Protein AF-A0A7S3S8C2-F1 (afdb_monomer_lite)

Structure (mmCIF, N/CA/C/O backbone):
data_AF-A0A7S3S8C2-F1
#
_entry.id   AF-A0A7S3S8C2-F1
#
loop_
_atom_site.group_PDB
_atom_site.id
_atom_site.type_symbol
_atom_site.label_atom_id
_atom_site.label_alt_id
_atom_site.label_comp_id
_atom_site.label_asym_id
_atom_site.label_entity_id
_atom_site.label_seq_id
_atom_site.pdbx_PDB_ins_code
_atom_site.Cartn_x
_atom_site.Cartn_y
_atom_site.Cartn_z
_atom_site.occupancy
_atom_site.B_iso_or_equiv
_atom_site.auth_seq_id
_atom_site.auth_comp_id
_atom_site.auth_asym_id
_atom_site.auth_atom_id
_atom_site.pdbx_PDB_model_num
ATOM 1 N N . TYR A 1 1 ? 31.534 14.937 -32.316 1.00 45.16 1 TYR A N 1
ATOM 2 C CA . TYR A 1 1 ? 30.557 13.867 -32.031 1.00 45.16 1 TYR A CA 1
ATOM 3 C C . TYR A 1 1 ? 29.714 14.063 -30.756 1.00 45.16 1 TYR A C 1
ATOM 5 O O . TYR A 1 1 ? 28.883 13.214 -30.479 1.00 45.16 1 TYR A O 1
ATOM 13 N N . ASN A 1 2 ? 29.794 15.204 -30.043 1.00 54.28 2 ASN A N 1
ATOM 14 C CA . ASN A 1 2 ? 29.057 15.438 -28.782 1.00 54.28 2 ASN A CA 1
ATOM 15 C C . ASN A 1 2 ? 28.015 16.575 -28.861 1.00 54.28 2 ASN A C 1
ATOM 17 O O . ASN A 1 2 ? 27.969 17.438 -27.990 1.00 54.28 2 ASN A O 1
ATOM 21 N N . LYS A 1 3 ? 27.158 16.612 -29.888 1.00 56.56 3 LYS A N 1
ATOM 22 C CA . LYS A 1 3 ? 25.937 17.439 -29.832 1.00 56.56 3 LYS A CA 1
ATOM 23 C C . LYS A 1 3 ? 24.739 16.511 -29.669 1.00 56.56 3 LYS A C 1
ATOM 25 O O . LYS A 1 3 ? 24.396 15.781 -30.594 1.00 56.56 3 LYS A O 1
ATOM 30 N N . LYS A 1 4 ? 24.117 16.524 -28.481 1.00 60.47 4 LYS A N 1
ATOM 31 C CA . LYS A 1 4 ? 22.815 15.872 -28.266 1.00 60.47 4 LYS A CA 1
ATOM 32 C C . LYS A 1 4 ? 21.844 16.437 -29.315 1.00 60.47 4 LYS A C 1
ATOM 34 O O . LYS A 1 4 ? 21.768 17.661 -29.434 1.00 60.47 4 LYS A O 1
ATOM 39 N N . PRO A 1 5 ? 21.132 15.597 -30.087 1.00 57.44 5 PRO A N 1
ATOM 40 C CA . PRO A 1 5 ? 20.214 16.085 -31.109 1.00 57.44 5 PRO A CA 1
ATOM 41 C C . PRO A 1 5 ? 19.176 17.009 -30.457 1.00 57.44 5 PRO A C 1
ATOM 43 O O . PRO A 1 5 ? 18.721 16.724 -29.347 1.00 57.44 5 PRO A O 1
ATOM 46 N N . GLY A 1 6 ? 18.798 18.099 -31.139 1.00 58.72 6 GLY A N 1
ATOM 47 C CA . GLY A 1 6 ? 17.931 19.201 -30.668 1.00 58.72 6 GLY A CA 1
ATOM 48 C C . GLY A 1 6 ? 16.532 18.826 -30.141 1.00 58.72 6 GLY A C 1
ATOM 49 O O . GLY A 1 6 ? 15.748 19.698 -29.783 1.00 58.72 6 GLY A O 1
ATOM 50 N N . LYS A 1 7 ? 16.245 17.532 -29.980 1.00 61.00 7 LYS A N 1
ATOM 51 C CA . LYS A 1 7 ? 15.018 16.941 -29.431 1.00 61.00 7 LYS A CA 1
ATOM 52 C C . LYS A 1 7 ? 14.669 17.421 -28.015 1.00 61.00 7 LYS A C 1
ATOM 54 O O . LYS A 1 7 ? 13.532 17.275 -27.575 1.00 61.00 7 LYS A O 1
ATOM 59 N N . ALA A 1 8 ? 15.627 17.947 -27.248 1.00 62.69 8 ALA A N 1
ATOM 60 C CA . ALA A 1 8 ? 15.339 18.513 -25.926 1.00 62.69 8 ALA A CA 1
ATOM 61 C C . ALA A 1 8 ? 14.588 19.851 -26.015 1.00 62.69 8 ALA A C 1
ATOM 63 O O . ALA A 1 8 ? 13.689 20.084 -25.212 1.00 62.69 8 ALA A O 1
ATOM 64 N N . ALA A 1 9 ? 14.925 20.691 -26.998 1.00 67.69 9 ALA A N 1
ATOM 65 C CA . ALA A 1 9 ? 14.225 21.947 -27.248 1.00 67.69 9 ALA A CA 1
ATOM 66 C C . ALA A 1 9 ? 12.826 21.685 -27.822 1.00 67.69 9 ALA A C 1
ATOM 68 O O . ALA A 1 9 ? 11.863 22.307 -27.388 1.00 67.69 9 ALA A O 1
ATOM 69 N N . ASP A 1 10 ? 12.691 20.693 -28.709 1.00 70.75 10 ASP A N 1
ATOM 70 C CA . ASP A 1 10 ? 11.395 20.320 -29.285 1.00 70.75 10 ASP A CA 1
ATOM 71 C C . ASP A 1 10 ? 10.397 19.785 -28.247 1.00 70.75 10 ASP A C 1
ATOM 73 O O . ASP A 1 10 ? 9.223 20.136 -28.302 1.00 70.75 10 ASP A O 1
ATOM 77 N N . ARG A 1 11 ? 10.849 19.016 -27.244 1.00 72.44 11 ARG A N 1
ATOM 78 C CA . ARG A 1 11 ? 9.990 18.531 -26.140 1.00 72.44 11 ARG A CA 1
ATOM 79 C C . ARG A 1 11 ? 9.511 19.629 -25.185 1.00 72.44 11 ARG A C 1
ATOM 81 O O . ARG A 1 11 ? 8.594 19.389 -24.409 1.00 72.44 11 ARG A O 1
ATOM 88 N N . ARG A 1 12 ? 10.149 20.802 -25.207 1.00 76.38 12 ARG A N 1
ATOM 89 C CA . ARG A 1 12 ? 9.817 21.954 -24.351 1.00 76.38 12 ARG A CA 1
ATOM 90 C C . ARG A 1 12 ? 8.949 22.991 -25.063 1.00 76.38 12 ARG A C 1
ATOM 92 O O . ARG A 1 12 ? 8.597 23.997 -24.456 1.00 76.38 12 ARG A O 1
ATOM 99 N N . LYS A 1 13 ? 8.606 22.770 -26.337 1.00 81.69 13 LYS A N 1
ATOM 100 C CA . LYS A 1 13 ? 7.708 23.657 -27.078 1.00 81.69 13 LYS A CA 1
ATOM 101 C C . LYS A 1 13 ? 6.295 23.512 -26.522 1.00 81.69 13 LYS A C 1
ATOM 103 O O . LYS A 1 13 ? 5.665 22.468 -26.672 1.00 81.69 13 LYS A O 1
ATOM 108 N N . GLN A 1 14 ? 5.806 24.562 -25.874 1.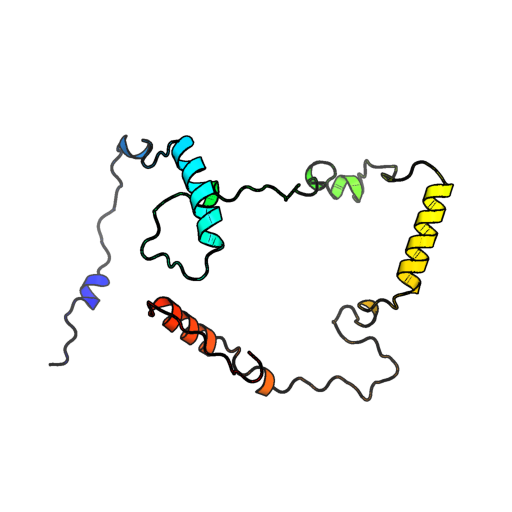00 78.38 14 GLN A N 1
ATOM 109 C CA . GLN A 1 14 ? 4.438 24.614 -25.381 1.00 78.38 14 GLN A CA 1
ATOM 110 C C . GLN A 1 14 ? 3.475 24.798 -26.557 1.00 78.38 14 GLN A C 1
ATOM 112 O O . GLN A 1 14 ? 3.669 25.670 -27.406 1.00 78.38 14 GLN A O 1
ATOM 117 N N . ALA A 1 15 ? 2.441 23.960 -26.625 1.00 80.12 15 ALA A N 1
ATOM 118 C CA . ALA A 1 15 ? 1.414 24.092 -27.646 1.00 80.12 15 ALA A CA 1
ATOM 119 C C . ALA A 1 15 ? 0.589 25.363 -27.384 1.00 80.12 15 ALA A C 1
ATOM 121 O O . ALA A 1 15 ? -0.022 25.510 -26.330 1.00 80.12 15 ALA A O 1
ATOM 122 N N . LEU A 1 16 ? 0.578 26.280 -28.354 1.00 82.62 16 LEU A N 1
ATOM 123 C CA . LEU A 1 16 ? -0.145 27.559 -28.277 1.00 82.62 16 LEU A CA 1
ATOM 124 C C . LEU A 1 16 ? -1.638 27.431 -28.628 1.00 82.62 16 LEU A C 1
ATOM 126 O O . LEU A 1 16 ? -2.404 28.370 -28.437 1.00 82.62 16 LEU A O 1
ATOM 130 N N . LYS A 1 17 ? -2.058 26.287 -29.186 1.00 86.50 17 LYS A N 1
ATOM 131 C CA . LYS A 1 17 ? -3.435 26.064 -29.640 1.00 86.50 17 LYS A CA 1
ATOM 132 C C . LYS A 1 17 ? -4.294 25.478 -28.514 1.00 86.50 17 LYS A C 1
ATOM 134 O O . LYS A 1 17 ? -3.815 24.608 -27.786 1.00 86.50 17 LYS A O 1
ATOM 139 N N . PRO A 1 18 ? -5.572 25.880 -28.401 1.00 87.50 18 PRO A N 1
ATOM 140 C CA . PRO A 1 18 ? -6.484 25.271 -27.444 1.00 87.50 18 PRO A CA 1
ATOM 141 C C . PRO A 1 18 ? -6.744 23.805 -27.818 1.00 87.50 18 PRO A C 1
ATOM 143 O O . PRO A 1 18 ? -7.138 23.504 -28.945 1.00 87.50 18 PRO A O 1
ATOM 146 N N . HIS A 1 19 ? -6.560 22.892 -26.864 1.00 87.44 19 HIS A N 1
ATOM 147 C CA . HIS A 1 19 ? -6.933 21.488 -27.020 1.00 87.44 19 HIS A CA 1
ATOM 148 C C . HIS A 1 19 ? -8.384 21.296 -26.578 1.00 87.44 19 HIS A C 1
ATOM 150 O O . HIS A 1 19 ? -8.713 21.466 -25.406 1.00 87.44 19 HIS A O 1
ATOM 156 N N . ARG A 1 20 ? -9.263 20.955 -27.526 1.00 90.88 20 ARG A N 1
ATOM 157 C CA . ARG A 1 20 ? -10.658 20.589 -27.253 1.00 90.88 20 ARG A CA 1
ATOM 158 C C . ARG A 1 20 ? -10.833 19.094 -27.467 1.00 90.88 20 ARG A C 1
ATOM 160 O O . ARG A 1 20 ? -10.314 18.549 -28.438 1.00 90.88 20 ARG A O 1
ATOM 167 N N . ILE A 1 21 ? -11.568 18.446 -26.570 1.00 92.12 21 ILE A N 1
ATOM 168 C CA . ILE A 1 21 ? -11.927 17.038 -26.715 1.00 92.12 21 ILE A CA 1
ATOM 169 C C . ILE A 1 21 ? -13.267 16.982 -27.463 1.00 92.12 21 ILE A C 1
ATOM 171 O O . ILE A 1 21 ? -14.240 17.599 -27.035 1.00 92.12 21 ILE A O 1
ATOM 175 N N . GLN A 1 22 ? -13.304 16.310 -28.613 1.00 94.19 22 GLN A N 1
ATOM 176 C CA . GLN A 1 22 ? -14.485 16.257 -29.486 1.00 94.19 22 GLN A CA 1
ATOM 177 C C . GLN A 1 22 ? -15.616 15.430 -28.853 1.00 94.19 22 GLN A C 1
ATOM 179 O O . GLN A 1 22 ? -15.344 14.315 -28.437 1.00 94.19 22 GLN A O 1
ATOM 184 N N . PRO A 1 23 ? -16.877 15.883 -28.797 1.00 95.12 23 PRO A N 1
ATOM 185 C CA . PRO A 1 23 ? -17.940 15.059 -28.223 1.00 95.12 23 PRO A CA 1
ATOM 186 C C . PRO A 1 23 ? -18.127 13.765 -29.037 1.00 95.12 23 PRO A C 1
ATOM 188 O O . PRO A 1 23 ? -18.403 13.819 -30.233 1.00 95.12 23 PRO A O 1
ATOM 191 N N . ASP A 1 24 ? -17.986 12.600 -28.395 1.00 95.81 24 ASP A N 1
ATOM 192 C CA . ASP A 1 24 ? -18.166 11.285 -29.025 1.00 95.81 24 ASP A CA 1
ATOM 193 C C . ASP A 1 24 ? -18.957 10.346 -28.098 1.00 95.81 24 ASP A C 1
ATOM 195 O O . ASP A 1 24 ? -18.651 10.186 -26.915 1.00 95.81 24 ASP A O 1
ATOM 199 N N . ARG A 1 25 ? -19.981 9.684 -28.649 1.00 94.44 25 ARG A N 1
ATOM 200 C CA . ARG A 1 25 ? -20.821 8.716 -27.923 1.00 94.44 25 ARG A CA 1
ATOM 201 C C . ARG A 1 25 ? -20.022 7.502 -27.452 1.00 94.44 25 ARG A C 1
ATOM 203 O O . ARG A 1 25 ? -20.394 6.878 -26.461 1.00 94.44 25 ARG A O 1
ATOM 210 N N . ARG A 1 26 ? -18.922 7.173 -28.137 1.00 93.50 26 ARG A N 1
ATOM 211 C CA . ARG A 1 26 ? -18.058 6.028 -27.810 1.00 93.50 26 ARG A CA 1
ATOM 212 C C . ARG A 1 26 ? -17.432 6.125 -26.420 1.00 93.50 26 ARG A C 1
ATOM 214 O O . ARG A 1 26 ? -17.121 5.091 -25.841 1.00 93.50 26 ARG A O 1
ATOM 221 N N . TRP A 1 27 ? -17.281 7.329 -25.867 1.00 93.12 27 TRP A N 1
ATOM 222 C CA . TRP A 1 27 ? -16.718 7.525 -24.526 1.00 93.12 27 TRP A CA 1
ATOM 223 C C . TRP A 1 27 ? -17.600 6.973 -23.413 1.00 93.12 27 TRP A C 1
ATOM 225 O O . TRP A 1 27 ? -17.098 6.598 -22.359 1.00 93.12 27 TRP A O 1
ATOM 235 N N . PHE A 1 28 ? -18.905 6.921 -23.661 1.00 94.38 28 PHE A N 1
ATOM 236 C CA . PHE A 1 28 ? -19.898 6.453 -22.701 1.00 94.38 28 PHE A CA 1
ATOM 237 C C . PHE A 1 28 ? -20.236 4.968 -22.895 1.00 94.38 28 PHE A C 1
ATOM 239 O O . PHE A 1 28 ? -21.091 4.435 -22.195 1.00 94.38 28 PHE A O 1
ATOM 246 N N . GLY A 1 29 ? -19.587 4.294 -23.852 1.00 95.88 29 GLY A N 1
ATOM 247 C CA . GLY A 1 29 ? -19.709 2.855 -24.050 1.00 95.88 29 GLY A CA 1
ATOM 248 C C . GLY A 1 29 ? -18.780 2.069 -23.124 1.00 95.88 29 GLY A C 1
ATOM 249 O O . GLY A 1 29 ? -17.671 2.502 -22.810 1.00 95.88 29 GLY A O 1
ATOM 250 N N . ASN A 1 30 ? -19.205 0.871 -22.722 1.00 93.50 30 ASN A N 1
ATOM 251 C CA . ASN A 1 30 ? -18.375 -0.024 -21.918 1.00 93.50 30 ASN A CA 1
ATOM 252 C C . ASN A 1 30 ? -17.141 -0.472 -22.723 1.00 93.50 30 ASN A C 1
ATOM 254 O O . ASN A 1 30 ? -17.267 -1.195 -23.708 1.00 93.50 30 ASN A O 1
ATOM 258 N N . THR A 1 31 ? -15.939 -0.075 -22.295 1.00 90.94 31 THR A N 1
ATOM 259 C CA . THR A 1 31 ? -14.677 -0.373 -23.009 1.00 90.94 31 THR A CA 1
ATOM 260 C C . THR A 1 31 ? -14.000 -1.669 -22.560 1.00 90.94 31 THR A C 1
ATOM 262 O O . THR A 1 31 ? -13.208 -2.250 -23.302 1.00 90.94 31 THR A O 1
ATOM 265 N N . ARG A 1 32 ? -14.302 -2.153 -21.349 1.00 87.69 32 ARG A N 1
ATOM 266 C CA . ARG A 1 32 ? -13.778 -3.411 -20.804 1.00 87.69 32 ARG A CA 1
ATOM 267 C C . ARG A 1 32 ? -14.867 -4.125 -20.007 1.00 87.69 32 ARG A C 1
ATOM 269 O O . ARG A 1 32 ? -15.229 -3.685 -18.923 1.00 87.69 32 ARG A O 1
ATOM 276 N N . VAL A 1 33 ? -15.346 -5.243 -20.547 1.00 87.62 33 VAL A N 1
ATOM 277 C CA . VAL A 1 33 ? -16.342 -6.125 -19.922 1.00 87.62 33 VAL A CA 1
ATOM 278 C C . VAL A 1 33 ? -15.722 -7.504 -19.730 1.00 87.62 33 VAL A C 1
ATOM 280 O O . VAL A 1 33 ? -14.943 -7.965 -20.565 1.00 87.62 33 VAL A O 1
ATOM 283 N N . ILE A 1 34 ? -16.054 -8.163 -18.625 1.00 87.19 34 ILE A N 1
ATOM 284 C CA . ILE A 1 34 ? -15.627 -9.528 -18.329 1.00 87.19 34 ILE A CA 1
ATOM 285 C C . ILE A 1 34 ? -16.840 -10.358 -17.906 1.00 87.19 34 ILE A C 1
ATOM 287 O O . ILE A 1 34 ? -17.718 -9.867 -17.203 1.00 87.19 34 ILE A O 1
ATOM 291 N N . ALA A 1 35 ? -16.899 -11.608 -18.364 1.00 90.31 35 ALA A N 1
ATOM 292 C CA . ALA A 1 35 ? -17.949 -12.541 -17.973 1.00 90.31 35 ALA A CA 1
ATOM 293 C C . ALA A 1 35 ? -17.679 -13.107 -16.571 1.00 90.31 35 ALA A C 1
ATOM 295 O O . ALA A 1 35 ? -16.529 -13.401 -16.238 1.00 90.31 35 ALA A O 1
ATOM 296 N N . GLN A 1 36 ? -18.738 -13.334 -15.792 1.00 88.50 36 GLN A N 1
ATOM 297 C CA . GLN A 1 36 ? -18.635 -13.844 -14.422 1.00 88.50 36 GLN A CA 1
ATOM 298 C C . GLN A 1 36 ? -17.898 -15.191 -14.346 1.00 88.50 36 GLN A C 1
ATOM 300 O O . GLN A 1 36 ? -16.984 -15.341 -13.539 1.00 88.50 36 GLN A O 1
ATOM 305 N N . ASN A 1 37 ? -18.209 -16.125 -15.250 1.00 90.94 37 ASN A N 1
ATOM 306 C CA . ASN A 1 37 ? -17.560 -17.441 -15.301 1.00 90.94 37 ASN A CA 1
ATOM 307 C C . ASN A 1 37 ? -16.039 -17.314 -15.474 1.00 90.94 37 ASN A C 1
ATOM 309 O O . ASN A 1 37 ? -15.278 -18.018 -14.825 1.00 90.94 37 ASN A O 1
ATOM 313 N N . LYS A 1 38 ? -15.585 -16.357 -16.298 1.00 87.69 38 LYS A N 1
ATOM 314 C CA . LYS A 1 38 ? -14.151 -16.102 -16.504 1.00 87.69 38 LYS A CA 1
ATOM 315 C C . LYS A 1 38 ? -13.482 -15.505 -15.264 1.00 87.69 38 LYS A C 1
ATOM 317 O O . LYS A 1 38 ? -12.303 -15.768 -15.040 1.00 87.69 38 LYS A O 1
ATOM 322 N N . ILE A 1 39 ? -14.202 -14.702 -14.473 1.00 86.75 39 ILE A N 1
ATOM 323 C CA . ILE A 1 39 ? -13.690 -14.183 -13.193 1.00 86.75 39 ILE A CA 1
ATOM 324 C C . ILE A 1 39 ? -13.492 -15.335 -12.208 1.00 86.75 39 ILE A C 1
ATOM 326 O O . ILE A 1 39 ? -12.432 -15.414 -11.595 1.00 86.75 39 ILE A O 1
ATOM 330 N N . GLN A 1 40 ? -14.475 -16.230 -12.080 1.00 86.69 40 GLN A N 1
ATOM 331 C CA . GLN A 1 40 ? -14.409 -17.371 -11.160 1.00 86.69 40 GLN A CA 1
ATOM 332 C C . GLN A 1 40 ? -13.265 -18.322 -11.513 1.00 86.69 40 GLN A C 1
ATOM 334 O O . GLN A 1 40 ? -12.394 -18.548 -10.676 1.00 86.69 40 GLN A O 1
ATOM 339 N N . THR A 1 41 ? -13.169 -18.758 -12.776 1.00 88.38 41 THR A N 1
ATOM 340 C CA . THR A 1 41 ? -12.045 -19.601 -13.224 1.00 88.38 41 THR A CA 1
ATOM 341 C C . THR A 1 41 ? -10.699 -18.936 -12.951 1.00 88.38 41 THR A C 1
ATOM 343 O O . THR A 1 41 ? -9.724 -19.592 -12.600 1.00 88.38 41 THR A O 1
ATOM 346 N N . PHE A 1 42 ? -10.629 -17.609 -13.086 1.00 85.81 42 PHE A N 1
ATOM 347 C CA . PHE A 1 42 ? -9.396 -16.878 -12.837 1.00 85.81 42 PHE A CA 1
ATOM 348 C C . PHE A 1 42 ? -9.048 -16.804 -11.341 1.00 85.81 42 PHE A C 1
ATOM 350 O O . PHE A 1 42 ? -7.878 -16.982 -11.004 1.00 85.81 42 PHE A O 1
ATOM 357 N N . ARG A 1 43 ? -10.032 -16.619 -10.446 1.00 84.94 43 ARG A N 1
ATOM 358 C CA . ARG A 1 43 ? -9.828 -16.699 -8.985 1.00 84.94 43 ARG A CA 1
ATOM 359 C C . ARG A 1 43 ? -9.230 -18.046 -8.585 1.00 84.94 43 ARG A C 1
ATOM 361 O O . ARG A 1 43 ? -8.214 -18.070 -7.899 1.00 84.94 43 ARG A O 1
ATOM 368 N N . GLU A 1 44 ? -9.794 -19.140 -9.092 1.00 86.56 44 GLU A N 1
ATOM 369 C CA . GLU A 1 44 ? -9.304 -20.496 -8.818 1.00 86.56 44 GLU A CA 1
ATOM 370 C C . GLU A 1 44 ? -7.869 -20.707 -9.317 1.00 86.56 44 GLU A C 1
ATOM 372 O O . GLU A 1 44 ? -7.037 -21.260 -8.601 1.00 86.56 44 GLU A O 1
ATOM 377 N N . THR A 1 45 ? -7.550 -20.250 -10.535 1.00 85.75 45 THR A N 1
ATOM 378 C CA . THR A 1 45 ? -6.181 -20.368 -11.065 1.00 85.75 45 THR A CA 1
ATOM 379 C C . THR A 1 45 ? -5.176 -19.524 -10.286 1.00 85.75 45 THR A C 1
ATOM 381 O O . THR A 1 45 ? -4.088 -20.010 -9.997 1.00 85.75 45 THR A O 1
ATOM 384 N N . MET A 1 46 ? -5.536 -18.289 -9.912 1.00 83.81 46 MET A N 1
ATOM 385 C CA . MET A 1 46 ? -4.653 -17.389 -9.167 1.00 83.81 46 MET A CA 1
ATOM 386 C C . MET A 1 46 ? -4.355 -17.916 -7.768 1.00 83.81 46 MET A C 1
ATOM 388 O O . MET A 1 46 ? -3.194 -17.882 -7.374 1.00 83.81 46 MET A O 1
ATOM 392 N N . ALA A 1 47 ? -5.363 -18.440 -7.061 1.00 81.88 47 ALA A N 1
ATOM 393 C CA . ALA A 1 47 ? -5.173 -19.054 -5.748 1.00 81.88 47 ALA A CA 1
ATOM 394 C C . ALA A 1 47 ? -4.151 -20.199 -5.813 1.00 81.88 47 ALA A C 1
ATOM 396 O O . ALA A 1 47 ? -3.203 -20.214 -5.038 1.00 81.88 47 ALA A O 1
ATOM 397 N N . LYS A 1 48 ? -4.267 -21.080 -6.816 1.00 84.31 48 LYS A N 1
ATOM 398 C CA . LYS A 1 48 ? -3.319 -22.187 -7.027 1.00 84.31 48 LYS A CA 1
ATOM 399 C C . LYS A 1 48 ? -1.906 -21.707 -7.365 1.00 84.31 48 LYS A C 1
ATOM 401 O O . LYS A 1 48 ? -0.938 -22.278 -6.886 1.00 84.31 48 LYS A O 1
ATOM 406 N N . THR A 1 49 ? -1.775 -20.679 -8.205 1.00 83.25 49 THR A N 1
ATOM 407 C CA . THR A 1 49 ? -0.454 -20.188 -8.644 1.00 83.25 49 THR A CA 1
ATOM 408 C C . THR A 1 49 ? 0.242 -19.291 -7.625 1.00 83.25 49 THR A C 1
ATOM 410 O O . THR A 1 49 ? 1.459 -19.192 -7.650 1.00 83.25 49 THR A O 1
ATOM 413 N N . GLN A 1 50 ? -0.501 -18.609 -6.746 1.00 80.31 50 GLN A N 1
ATOM 414 C CA . GLN A 1 50 ? 0.088 -17.713 -5.745 1.00 80.31 50 GLN A CA 1
ATOM 415 C C . GLN A 1 50 ? 0.920 -18.480 -4.706 1.00 80.31 50 GLN A C 1
ATOM 417 O O . GLN A 1 50 ? 1.841 -17.912 -4.125 1.00 80.31 50 GLN A O 1
ATOM 422 N N . GLU A 1 51 ? 0.596 -19.750 -4.481 1.00 81.19 51 GLU A N 1
ATOM 423 C CA . GLU A 1 51 ? 1.276 -20.616 -3.518 1.00 81.19 51 GLU A CA 1
ATOM 424 C C . GLU A 1 51 ? 2.546 -21.274 -4.084 1.00 81.19 51 GLU A C 1
ATOM 426 O O . GLU A 1 51 ? 3.340 -21.801 -3.310 1.00 81.19 51 GLU A O 1
ATOM 431 N N . ASP A 1 52 ? 2.773 -21.230 -5.404 1.00 89.69 52 ASP A N 1
ATOM 432 C CA . ASP A 1 52 ? 3.921 -21.877 -6.051 1.00 89.69 52 ASP A CA 1
ATOM 433 C C . ASP A 1 52 ? 5.120 -20.913 -6.210 1.00 89.69 52 ASP A C 1
ATOM 435 O O . ASP A 1 52 ? 5.076 -20.028 -7.073 1.00 89.69 52 ASP A O 1
ATOM 439 N N . PRO A 1 53 ? 6.220 -21.092 -5.445 1.00 89.81 53 PRO A N 1
ATOM 440 C CA . PRO A 1 53 ? 7.390 -20.216 -5.500 1.00 89.81 53 PRO A CA 1
ATOM 441 C C . PRO A 1 53 ? 8.275 -20.432 -6.738 1.00 89.81 53 PRO A C 1
ATOM 443 O O . PRO A 1 53 ? 9.150 -19.608 -7.003 1.00 89.81 53 PRO A O 1
ATOM 446 N N . PHE A 1 54 ? 8.095 -21.525 -7.487 1.00 90.94 54 PHE A N 1
ATOM 447 C CA . PHE A 1 54 ? 8.932 -21.843 -8.650 1.00 90.94 54 PHE A CA 1
ATOM 448 C C . PHE A 1 54 ? 8.361 -21.297 -9.960 1.00 90.94 54 PHE A C 1
ATOM 450 O O . PHE A 1 54 ? 9.091 -21.139 -10.943 1.00 90.94 54 PHE A O 1
ATOM 457 N N . SER A 1 55 ? 7.064 -20.992 -9.989 1.00 88.56 55 SER A N 1
ATOM 458 C CA . SER A 1 55 ? 6.420 -20.381 -11.147 1.00 88.56 55 SER A CA 1
ATOM 459 C C . SER A 1 55 ? 6.597 -18.857 -11.149 1.00 88.56 55 SER A C 1
ATOM 461 O O . SER A 1 55 ? 6.426 -18.184 -10.135 1.00 88.56 55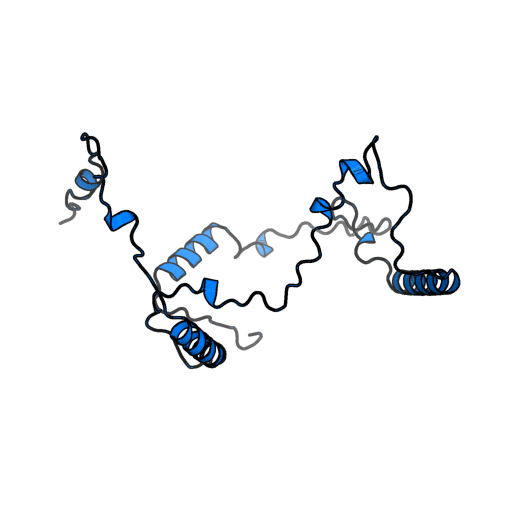 SER A O 1
ATOM 463 N N . VAL A 1 56 ? 6.937 -18.281 -12.309 1.00 87.81 56 VAL A N 1
ATOM 464 C CA . VAL A 1 56 ? 7.156 -16.830 -12.459 1.00 87.81 56 VAL A CA 1
ATOM 465 C C . VAL A 1 56 ? 6.206 -16.242 -13.498 1.00 87.81 56 VAL A C 1
ATOM 467 O O . VAL A 1 56 ? 6.009 -16.784 -14.588 1.00 87.81 56 VAL A O 1
ATOM 470 N N . VAL A 1 57 ? 5.625 -15.082 -13.183 1.00 84.44 57 VAL A N 1
ATOM 471 C CA . VAL A 1 57 ? 4.716 -14.360 -14.081 1.00 84.44 57 VAL A CA 1
ATOM 472 C C . VAL A 1 57 ? 5.509 -13.499 -15.065 1.00 84.44 57 VAL A C 1
ATOM 474 O O . VAL A 1 57 ? 5.965 -12.415 -14.721 1.00 84.44 57 VAL A O 1
ATOM 477 N N . LEU A 1 58 ? 5.599 -13.932 -16.326 1.00 88.31 58 LEU A N 1
ATOM 478 C CA . LEU A 1 58 ? 6.261 -13.154 -17.388 1.00 88.31 58 LEU A CA 1
ATOM 479 C C . LEU A 1 58 ? 5.399 -11.998 -17.917 1.00 88.31 58 LEU A C 1
ATOM 481 O O . LEU A 1 58 ? 5.897 -10.929 -18.259 1.00 88.31 58 LEU A O 1
ATOM 485 N N . LYS A 1 59 ? 4.081 -12.206 -18.021 1.00 88.25 59 LYS A N 1
ATOM 486 C CA . LYS A 1 59 ? 3.152 -11.204 -18.551 1.00 88.25 59 LYS A CA 1
ATOM 487 C C . LYS A 1 59 ? 1.853 -11.211 -17.770 1.00 88.25 59 LYS A C 1
ATOM 489 O O . LYS A 1 59 ? 1.034 -12.118 -17.895 1.00 88.25 59 LYS A O 1
ATOM 494 N N . ARG A 1 60 ? 1.625 -10.139 -17.014 1.00 84.81 60 ARG A N 1
ATOM 495 C CA . ARG A 1 60 ? 0.369 -9.944 -16.291 1.00 84.81 60 ARG A CA 1
ATOM 496 C C . ARG A 1 60 ? -0.772 -9.665 -17.271 1.00 84.81 60 ARG A C 1
ATOM 498 O O . ARG A 1 60 ? -0.695 -8.752 -18.099 1.00 84.81 60 ARG A O 1
ATOM 505 N N . SER A 1 61 ? -1.861 -10.416 -17.153 1.00 82.06 61 SER A N 1
ATOM 506 C CA . SER A 1 61 ? -3.104 -10.102 -17.855 1.00 82.06 61 SER A CA 1
ATOM 507 C C . SER A 1 61 ? -3.683 -8.785 -17.319 1.00 82.06 61 SER A C 1
ATOM 509 O O . SER A 1 61 ? -3.623 -8.482 -16.126 1.00 82.06 61 SER A O 1
ATOM 511 N N . LYS A 1 62 ? -4.242 -7.948 -18.199 1.00 82.94 62 LYS A N 1
ATOM 512 C CA . LYS A 1 62 ? -4.829 -6.658 -17.797 1.00 82.94 62 LYS A CA 1
ATOM 513 C C . LYS A 1 62 ? -6.242 -6.865 -17.233 1.00 82.94 62 LYS A C 1
ATOM 515 O O . LYS A 1 62 ? -7.213 -6.410 -17.832 1.00 82.94 62 LYS A O 1
ATOM 520 N N . LEU A 1 63 ? -6.353 -7.574 -16.116 1.00 80.62 63 LEU A N 1
ATOM 521 C CA . LEU A 1 63 ? -7.617 -7.870 -15.440 1.00 80.62 63 LEU A CA 1
ATOM 522 C C . LEU A 1 63 ? -7.809 -6.973 -14.203 1.00 80.62 63 LEU A C 1
ATOM 524 O O . LEU A 1 63 ? -6.822 -6.555 -13.590 1.00 80.62 63 LEU A O 1
ATOM 528 N N . PRO A 1 64 ? -9.060 -6.645 -13.829 1.00 82.25 64 PRO A N 1
ATOM 529 C CA . PRO A 1 64 ? -9.352 -5.857 -12.635 1.00 82.25 64 PRO A CA 1
ATOM 530 C C . PRO A 1 64 ? -9.118 -6.696 -11.370 1.00 82.25 64 PRO A C 1
ATOM 532 O O . PRO A 1 64 ? -10.029 -7.313 -10.829 1.00 82.25 64 PRO A O 1
ATOM 535 N N . MET A 1 65 ? -7.876 -6.707 -10.883 1.00 81.88 65 MET A N 1
ATOM 536 C CA . MET A 1 65 ? -7.469 -7.500 -9.712 1.00 81.88 65 MET A CA 1
ATOM 537 C C . MET A 1 65 ? -8.157 -7.081 -8.406 1.00 81.88 65 MET A C 1
ATOM 539 O O . MET A 1 65 ? -8.161 -7.843 -7.446 1.00 81.88 65 MET A O 1
ATOM 543 N N . SER A 1 66 ? -8.775 -5.898 -8.365 1.00 81.75 66 SER A N 1
ATOM 544 C CA . SER A 1 66 ? -9.637 -5.485 -7.256 1.00 81.75 66 SER A CA 1
ATOM 545 C C . SER A 1 66 ? -10.856 -6.395 -7.090 1.00 81.75 66 SER A C 1
ATOM 547 O O . SER A 1 66 ? -11.253 -6.640 -5.960 1.00 81.75 66 SER A O 1
ATOM 549 N N . LEU A 1 67 ? -11.408 -6.945 -8.180 1.00 79.62 67 LEU A N 1
ATOM 550 C CA . LEU A 1 67 ? -12.546 -7.872 -8.131 1.00 79.62 67 LEU A CA 1
ATOM 551 C C . LEU A 1 67 ? -12.162 -9.272 -7.633 1.00 79.62 67 LEU A C 1
ATOM 553 O O . LEU A 1 67 ? -13.044 -10.091 -7.394 1.00 79.62 67 LEU A O 1
ATOM 557 N N . LEU A 1 68 ? -10.866 -9.580 -7.534 1.00 75.00 68 LEU A N 1
ATOM 558 C CA . LEU A 1 68 ? -10.386 -10.883 -7.073 1.00 75.00 68 LEU A CA 1
ATOM 559 C C . LEU A 1 68 ? -10.184 -10.951 -5.565 1.00 75.00 68 LEU A C 1
ATOM 561 O O . LEU A 1 68 ? -10.255 -12.038 -5.008 1.00 75.00 68 LEU A O 1
ATOM 565 N N . LYS A 1 69 ? -9.915 -9.819 -4.912 1.00 71.38 69 LYS A N 1
ATOM 566 C CA . LYS A 1 69 ? -9.752 -9.782 -3.461 1.00 71.38 69 LYS A CA 1
ATOM 567 C C . LYS A 1 69 ? -11.134 -9.824 -2.828 1.00 71.38 69 LYS A C 1
ATOM 569 O O . LYS A 1 69 ? -11.776 -8.789 -2.671 1.00 71.38 69 LYS A O 1
ATOM 574 N N . GLU A 1 70 ? -11.594 -11.021 -2.504 1.00 67.81 70 GLU A N 1
ATOM 575 C CA . GLU A 1 70 ? -12.729 -11.196 -1.612 1.00 67.81 70 GLU A CA 1
ATOM 576 C C . GLU A 1 70 ? -12.409 -10.494 -0.287 1.00 67.81 70 GLU A C 1
ATOM 578 O O . GLU A 1 70 ? -11.375 -10.726 0.336 1.00 67.81 70 GLU A O 1
ATOM 583 N N . THR A 1 71 ? -13.283 -9.584 0.141 1.00 61.25 7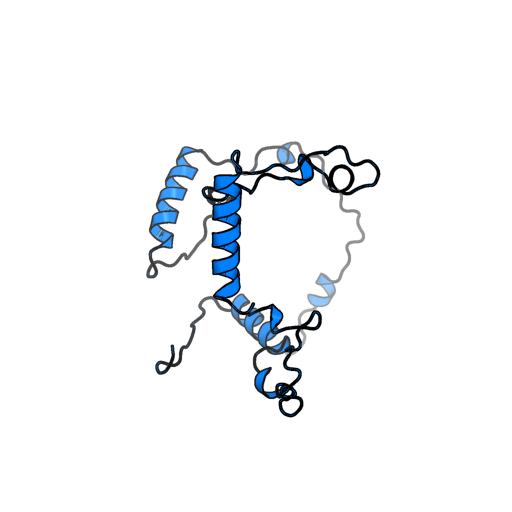1 THR A N 1
ATOM 584 C CA . THR A 1 71 ? -13.232 -8.985 1.483 1.00 61.25 71 THR A CA 1
ATOM 585 C C . THR A 1 71 ? -13.752 -9.964 2.536 1.00 61.25 71 THR A C 1
ATOM 587 O O . THR A 1 71 ? -14.344 -9.560 3.536 1.00 61.25 71 THR A O 1
ATOM 590 N N . GLU A 1 72 ? -13.601 -11.260 2.293 1.00 59.84 72 GLU A N 1
ATOM 591 C CA . GLU A 1 72 ? -14.022 -12.303 3.206 1.00 59.84 72 GLU A CA 1
ATOM 592 C C . GLU A 1 72 ? -13.039 -12.316 4.380 1.00 59.84 72 GLU A C 1
ATOM 594 O O . GLU A 1 72 ? -11.826 -12.418 4.210 1.00 59.84 72 GLU A O 1
ATOM 599 N N . GLY A 1 73 ? -13.560 -12.072 5.584 1.00 59.34 73 GLY A N 1
ATOM 600 C CA . GLY A 1 73 ? -12.776 -12.051 6.823 1.00 59.34 73 GLY A CA 1
ATOM 601 C C . GLY A 1 73 ? -12.616 -10.683 7.490 1.00 59.34 73 GLY A C 1
ATOM 602 O O . GLY A 1 73 ? -12.206 -10.622 8.646 1.00 59.34 73 GLY A O 1
ATOM 603 N N . LYS A 1 74 ? -13.006 -9.576 6.847 1.00 60.03 74 LYS A N 1
ATOM 604 C CA . LYS A 1 74 ? -13.201 -8.302 7.558 1.00 60.03 74 LYS A CA 1
ATOM 605 C C . LYS A 1 74 ? -14.688 -8.062 7.734 1.00 60.03 74 LYS A C 1
ATOM 607 O O . LYS A 1 74 ? -15.277 -7.259 7.018 1.00 60.03 74 LYS A O 1
ATOM 612 N N . ALA A 1 75 ? -15.280 -8.713 8.736 1.00 63.66 75 ALA A N 1
ATOM 613 C CA . ALA A 1 75 ? -16.424 -8.113 9.405 1.00 63.66 75 ALA A CA 1
ATOM 614 C C . ALA A 1 75 ? -15.933 -6.751 9.907 1.00 63.66 75 ALA A C 1
ATOM 616 O O . ALA A 1 75 ? -15.227 -6.663 10.914 1.00 63.66 75 ALA A O 1
ATOM 617 N N . THR A 1 76 ? -16.173 -5.697 9.127 1.00 66.50 76 THR A N 1
ATOM 618 C CA . THR A 1 76 ? -15.843 -4.338 9.530 1.00 66.50 76 THR A CA 1
ATOM 619 C C . THR A 1 76 ? -16.541 -4.147 10.856 1.00 66.50 76 THR A C 1
ATOM 621 O O . THR A 1 76 ? -17.770 -4.233 10.916 1.00 66.50 76 THR A O 1
ATOM 624 N N . ARG A 1 77 ? -15.755 -3.986 11.928 1.00 72.31 77 ARG A N 1
ATOM 625 C CA . ARG A 1 77 ? -16.272 -3.621 13.244 1.00 72.31 77 ARG A CA 1
ATOM 626 C C . ARG A 1 77 ? -17.337 -2.556 13.004 1.00 72.31 77 ARG A C 1
ATOM 628 O O . ARG A 1 77 ? -17.037 -1.593 12.301 1.00 72.31 77 ARG A O 1
ATOM 635 N N . MET A 1 78 ? -18.567 -2.803 13.469 1.00 78.56 78 MET A N 1
ATOM 636 C CA . MET A 1 78 ? -19.715 -1.957 13.127 1.00 78.56 78 MET A CA 1
ATOM 637 C C . MET A 1 78 ? -19.331 -0.487 13.291 1.00 78.56 78 MET A C 1
ATOM 639 O O . MET A 1 78 ? -18.703 -0.134 14.294 1.00 78.56 78 MET A O 1
ATOM 643 N N . ASP A 1 79 ? -19.677 0.347 12.312 1.00 84.31 79 ASP A N 1
ATOM 644 C CA . ASP A 1 79 ? -19.357 1.769 12.361 1.00 84.31 79 ASP A CA 1
ATOM 645 C C . ASP A 1 79 ? -20.195 2.460 13.446 1.00 84.31 79 ASP A C 1
ATOM 647 O O . ASP A 1 79 ? -21.308 2.933 13.211 1.00 84.31 79 ASP A O 1
ATOM 651 N N . LEU A 1 80 ? -19.654 2.488 14.666 1.00 85.38 80 LEU A N 1
ATOM 652 C CA . LEU A 1 80 ? -20.301 3.079 15.833 1.00 85.38 80 LEU A CA 1
ATOM 653 C C . LEU A 1 80 ? -20.524 4.586 15.671 1.00 85.38 80 LEU A C 1
ATOM 655 O O . LEU A 1 80 ? -21.445 5.108 16.291 1.00 85.38 80 LEU A O 1
ATOM 659 N N . LEU A 1 81 ? -19.730 5.278 14.847 1.00 87.81 81 LEU A N 1
ATOM 660 C CA . LEU A 1 81 ? -19.858 6.724 14.647 1.00 87.81 81 LEU A CA 1
ATOM 661 C C . LEU A 1 81 ? -21.107 7.087 13.843 1.00 87.81 81 LEU A C 1
ATOM 663 O O . LEU A 1 81 ? -21.699 8.131 14.107 1.00 87.81 81 LEU A O 1
ATOM 667 N N . SER A 1 82 ? -21.533 6.219 12.922 1.00 86.81 82 SER A N 1
ATOM 668 C CA . SER A 1 82 ? -22.780 6.408 12.171 1.00 86.81 82 SER A CA 1
ATOM 669 C C . SER A 1 82 ? -24.028 6.318 13.061 1.00 86.81 82 SER A C 1
ATOM 671 O O . SER A 1 82 ? -25.004 7.028 12.839 1.00 86.81 82 SER A O 1
ATOM 673 N N . ILE A 1 83 ? -23.984 5.471 14.095 1.00 86.31 83 ILE A N 1
ATOM 674 C CA . ILE A 1 83 ? -25.117 5.206 14.997 1.00 86.31 83 ILE A CA 1
ATOM 675 C C . ILE A 1 83 ? -25.067 6.102 16.241 1.00 86.31 83 ILE A C 1
ATOM 677 O O . ILE A 1 83 ? -26.095 6.436 16.824 1.00 86.31 83 ILE A O 1
ATOM 681 N N . SER A 1 84 ? -23.872 6.428 16.726 1.00 85.12 84 SER A N 1
ATOM 682 C CA . SER A 1 84 ? -23.655 7.124 17.995 1.00 85.12 84 SER A CA 1
ATOM 683 C C . SER A 1 84 ? -22.497 8.116 17.857 1.00 85.12 84 SER A C 1
ATOM 685 O O . SER A 1 84 ? -21.382 7.841 18.311 1.00 85.12 84 SER A O 1
ATOM 687 N N . PRO A 1 85 ? -22.740 9.279 17.224 1.00 89.75 85 PRO A N 1
ATOM 688 C CA . PRO A 1 85 ? -21.714 10.294 17.034 1.00 89.75 85 PRO A CA 1
ATOM 689 C C . PRO A 1 85 ? -21.278 10.903 18.374 1.00 89.75 85 PRO A C 1
ATOM 691 O O . PRO A 1 85 ? -22.057 11.013 19.324 1.00 89.75 85 PRO A O 1
ATOM 694 N N . TYR A 1 86 ? -20.027 11.367 18.444 1.00 90.50 86 TYR A N 1
ATOM 695 C CA . TYR A 1 86 ? -19.422 11.885 19.680 1.00 90.50 86 TYR A CA 1
ATOM 696 C C . TYR A 1 86 ? -20.238 12.991 20.357 1.00 90.50 86 TYR A C 1
ATOM 698 O O . TYR A 1 86 ? -20.362 13.001 21.582 1.00 90.50 86 TYR A O 1
ATOM 706 N N . GLN A 1 87 ? -20.831 13.893 19.574 1.00 88.38 87 GLN A N 1
ATOM 707 C CA . GLN A 1 87 ? -21.648 14.989 20.095 1.00 88.38 87 GLN A CA 1
ATOM 708 C C . GLN A 1 87 ? -22.890 14.491 20.854 1.00 88.38 87 GLN A C 1
ATOM 710 O O . GLN A 1 87 ? -23.305 15.121 21.825 1.00 88.38 87 GLN A O 1
ATOM 715 N N . GLU A 1 88 ? -23.457 13.350 20.462 1.00 88.25 88 GLU A N 1
ATOM 716 C CA . GLU A 1 88 ? -24.644 12.776 21.104 1.00 88.25 88 GLU A CA 1
ATOM 717 C C . GLU A 1 88 ? -24.318 11.869 22.297 1.00 88.25 88 GLU A C 1
ATOM 719 O O . GLU A 1 88 ? -25.166 11.689 23.176 1.00 88.25 88 GLU A O 1
ATOM 724 N N . VAL A 1 89 ? -23.108 11.303 22.354 1.00 89.31 89 VAL A N 1
ATOM 725 C CA . VAL A 1 89 ? -22.675 10.431 23.460 1.00 89.31 89 VAL A CA 1
ATOM 726 C C . VAL A 1 89 ? -22.000 11.236 24.574 1.00 89.31 89 VAL A C 1
ATOM 728 O O . VAL A 1 89 ? -22.346 11.079 25.745 1.00 89.31 89 VAL A O 1
ATOM 731 N N . PHE A 1 90 ? -21.080 12.138 24.219 1.00 89.00 90 PHE A N 1
ATOM 732 C CA . PHE A 1 90 ? -20.233 12.878 25.165 1.00 89.00 90 PHE A CA 1
ATOM 733 C C . PHE A 1 90 ? -20.466 14.397 25.164 1.00 89.00 90 PHE A C 1
ATOM 735 O O . PHE A 1 90 ? -19.903 15.101 26.000 1.00 89.00 90 PHE A O 1
ATOM 742 N N . GLY A 1 91 ? -21.289 14.928 24.255 1.00 88.50 91 GLY A N 1
ATOM 743 C CA . GLY A 1 91 ? -21.578 16.361 24.197 1.00 88.50 91 GLY A CA 1
ATOM 744 C C . GLY A 1 91 ? -22.568 16.840 25.264 1.00 88.50 91 GLY A C 1
ATOM 745 O O . GLY A 1 91 ? -23.243 16.063 25.941 1.00 88.50 91 GLY A O 1
ATOM 746 N N . LYS A 1 92 ? -22.712 18.166 25.383 1.00 89.62 92 LYS A N 1
ATOM 747 C CA . LYS A 1 92 ? -23.668 18.802 26.311 1.00 89.62 92 LYS A CA 1
ATOM 748 C C . LYS A 1 92 ? -25.116 18.348 26.063 1.00 89.62 92 LYS A C 1
ATOM 750 O O . LYS A 1 92 ? -25.890 18.221 27.006 1.00 89.62 92 LYS A O 1
ATOM 755 N N . GLY A 1 93 ? -25.455 18.049 24.807 1.00 84.19 93 GLY A N 1
ATOM 756 C CA . GLY A 1 93 ? -26.746 17.501 24.380 1.00 84.19 93 GLY A CA 1
ATOM 757 C C . GLY A 1 93 ? -26.835 15.972 24.425 1.00 84.19 93 GLY A C 1
ATOM 758 O O . GLY A 1 93 ? -27.532 15.399 23.589 1.00 84.19 93 GLY A O 1
ATOM 759 N N . ARG A 1 94 ? -26.114 15.292 25.335 1.00 87.31 94 ARG A N 1
ATOM 760 C CA . ARG A 1 94 ? -26.052 13.824 25.325 1.00 87.31 94 ARG A CA 1
ATOM 761 C C . ARG A 1 94 ? -27.429 13.165 25.455 1.00 87.31 94 ARG A C 1
ATOM 763 O O . ARG A 1 94 ? -28.188 13.447 26.392 1.00 87.31 94 ARG A O 1
ATOM 770 N N . ARG A 1 95 ? -27.723 12.235 24.544 1.00 82.94 95 ARG A N 1
ATOM 771 C CA . ARG A 1 95 ? -28.995 11.489 24.498 1.00 82.94 95 ARG A CA 1
ATOM 772 C C . ARG A 1 95 ? -28.905 10.154 25.233 1.00 82.94 95 ARG A C 1
ATOM 774 O O . ARG A 1 95 ? -29.896 9.698 25.798 1.00 82.94 95 ARG A O 1
ATOM 781 N N . GLN A 1 96 ? -27.716 9.554 25.301 1.00 82.38 96 GLN A N 1
ATOM 782 C CA . GLN A 1 96 ? -27.502 8.294 26.009 1.00 82.38 96 GLN A CA 1
ATOM 783 C C . GLN A 1 96 ? -27.454 8.515 27.530 1.00 82.38 96 GLN A C 1
ATOM 785 O O . GLN A 1 96 ? -26.622 9.262 28.044 1.00 82.38 96 GLN A O 1
ATOM 790 N N . LYS A 1 97 ? -28.365 7.859 28.259 1.00 84.69 97 LYS A N 1
ATOM 791 C CA . LYS A 1 97 ? -28.441 7.927 29.731 1.00 84.69 97 LYS A CA 1
ATOM 792 C C . LYS A 1 97 ? -27.871 6.694 30.436 1.00 84.69 97 LYS A C 1
ATOM 794 O O . LYS A 1 97 ? -27.476 6.808 31.589 1.00 84.69 97 LYS A O 1
ATOM 799 N N . LYS A 1 98 ? -27.822 5.537 29.763 1.00 86.31 98 LYS A N 1
ATOM 800 C CA . LYS A 1 98 ? -27.321 4.265 30.313 1.00 86.31 98 LYS A CA 1
ATOM 801 C C . LYS A 1 98 ? -26.241 3.651 29.406 1.00 86.31 98 LYS A C 1
ATOM 803 O O . LYS A 1 98 ? -26.372 3.740 28.178 1.00 86.31 98 LYS A O 1
ATOM 808 N N . PRO A 1 99 ? -25.189 3.035 29.975 1.00 87.25 99 PRO A N 1
ATOM 809 C CA . PRO A 1 99 ? -24.188 2.313 29.199 1.00 87.25 99 PRO A CA 1
ATOM 810 C C . PRO A 1 99 ? -24.782 1.033 28.599 1.00 87.25 99 PRO A C 1
ATOM 812 O O . PRO A 1 99 ? -25.696 0.433 29.163 1.00 87.25 99 PRO A O 1
ATOM 815 N N . LYS A 1 100 ? -24.248 0.606 27.452 1.00 84.19 100 LYS A N 1
ATOM 816 C CA . LYS A 1 100 ? -24.535 -0.719 26.891 1.00 84.19 100 LYS A CA 1
ATOM 817 C C . LYS A 1 100 ? -23.605 -1.718 27.575 1.00 84.19 100 LYS A C 1
ATOM 819 O O . LYS A 1 100 ? -22.422 -1.775 27.245 1.00 84.19 100 LYS A O 1
ATOM 824 N N . LEU A 1 101 ? -24.119 -2.433 28.569 1.00 85.50 101 LEU A N 1
ATOM 825 C CA . LEU A 1 101 ? -23.385 -3.500 29.245 1.00 85.50 101 LEU A CA 1
ATOM 826 C C . LEU A 1 101 ? -23.498 -4.785 28.417 1.00 85.50 101 LEU A C 1
ATOM 828 O O . LEU A 1 101 ? -24.534 -5.043 27.813 1.00 85.50 101 LEU A O 1
ATOM 832 N N . GLY A 1 102 ? -22.417 -5.563 28.361 1.00 82.12 102 GLY A N 1
ATOM 833 C CA . GLY A 1 102 ? -22.410 -6.87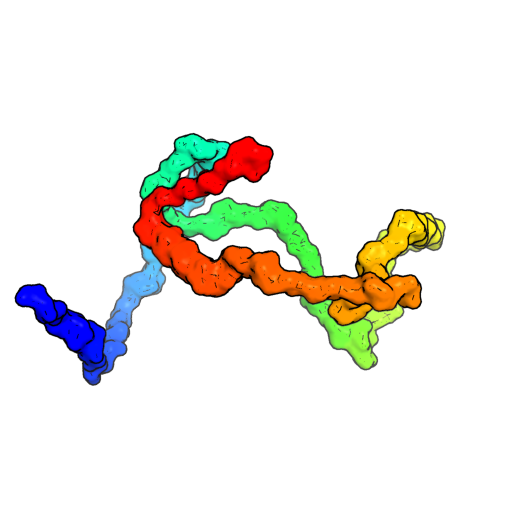6 27.704 1.00 82.12 102 GLY A CA 1
ATOM 834 C C . GLY A 1 102 ? -22.858 -8.023 28.614 1.00 82.12 102 GLY A C 1
ATOM 835 O O . GLY A 1 102 ? -22.975 -9.145 28.141 1.00 82.12 102 GLY A O 1
ATOM 836 N N . ASN A 1 103 ? -23.085 -7.736 29.898 1.00 83.94 103 ASN A N 1
ATOM 837 C CA . ASN A 1 103 ? -23.459 -8.697 30.928 1.00 83.94 103 ASN A CA 1
ATOM 838 C C . ASN A 1 103 ? -24.803 -8.247 31.525 1.00 83.94 103 ASN A C 1
ATOM 840 O O . ASN A 1 103 ? -25.034 -7.040 31.650 1.00 83.94 103 ASN A O 1
ATOM 844 N N . TYR A 1 104 ? -25.666 -9.197 31.884 1.00 82.06 104 TYR A N 1
ATOM 845 C CA . TYR A 1 104 ? -27.010 -8.921 32.409 1.00 82.06 104 TYR A CA 1
ATOM 846 C C . TYR A 1 104 ? -27.104 -9.076 33.935 1.00 82.06 104 TYR A C 1
ATOM 848 O O . TYR A 1 104 ? -27.905 -8.378 34.554 1.00 82.06 104 TYR A O 1
ATOM 856 N N . ASP A 1 105 ? -26.228 -9.891 34.531 1.00 92.62 105 ASP A N 1
ATOM 857 C CA . ASP A 1 105 ? -26.227 -10.207 35.962 1.00 92.62 105 ASP A CA 1
ATOM 858 C C . ASP A 1 105 ? -25.060 -9.554 36.709 1.00 92.62 105 ASP A C 1
ATOM 860 O O . ASP A 1 105 ? -23.995 -9.283 36.143 1.00 92.62 105 ASP A O 1
ATOM 864 N N . LEU A 1 106 ? -25.265 -9.315 38.007 1.00 90.81 106 LEU A N 1
ATOM 865 C CA . LEU A 1 106 ? -24.258 -8.706 38.877 1.00 90.81 106 LEU A CA 1
ATOM 866 C C . LEU A 1 106 ? -23.081 -9.658 39.122 1.00 90.81 106 LEU A C 1
ATOM 868 O O . LEU A 1 106 ? -21.934 -9.225 39.072 1.00 90.81 106 LEU A O 1
ATOM 872 N N . GLU A 1 107 ? -23.357 -10.948 39.307 1.00 92.38 107 GLU A N 1
ATOM 873 C CA . GLU A 1 107 ? -22.342 -11.991 39.503 1.00 92.38 107 GLU A CA 1
ATOM 874 C C . GLU A 1 107 ? -21.382 -12.078 38.307 1.00 92.38 107 GLU A C 1
ATOM 876 O O . GLU A 1 107 ? -20.172 -11.951 38.469 1.00 92.38 107 GLU A O 1
ATOM 881 N N . ALA A 1 108 ? -21.922 -12.123 37.085 1.00 91.00 108 ALA A N 1
ATOM 882 C CA . ALA A 1 108 ? -21.126 -12.118 35.856 1.00 91.00 108 ALA A CA 1
ATOM 883 C C . ALA A 1 108 ? -20.314 -10.821 35.662 1.00 91.00 108 ALA A C 1
ATOM 885 O O . ALA A 1 108 ? -19.316 -10.793 34.938 1.00 91.00 108 ALA A O 1
ATOM 886 N N . LEU A 1 109 ? -20.760 -9.697 36.234 1.00 90.31 109 LEU A N 1
ATOM 887 C CA . LEU A 1 109 ? -20.006 -8.443 36.208 1.00 90.31 109 LEU A CA 1
ATOM 888 C C . LEU A 1 109 ? -18.835 -8.472 37.198 1.00 90.31 109 LEU A C 1
ATOM 890 O O . LEU A 1 109 ? -17.779 -7.927 36.876 1.00 90.31 109 LEU A O 1
ATOM 894 N N . LEU A 1 110 ? -19.017 -9.120 38.350 1.00 93.06 110 LEU A N 1
ATOM 895 C CA . LEU A 1 110 ? -17.996 -9.296 39.380 1.00 93.06 110 LEU A CA 1
ATOM 896 C C . LEU A 1 110 ? -16.890 -10.243 38.902 1.00 93.06 110 LEU A C 1
ATOM 898 O O . LEU A 1 110 ? -15.732 -9.843 38.882 1.00 93.06 110 LEU A O 1
ATOM 902 N N . GLU A 1 111 ? -17.249 -11.404 38.351 1.00 93.25 111 GLU A N 1
ATOM 903 C CA . GLU A 1 111 ? -16.284 -12.357 37.777 1.00 93.25 111 GLU A CA 1
ATOM 904 C C . GLU A 1 111 ? -15.416 -11.710 36.681 1.00 93.25 111 GLU A C 1
ATOM 906 O O . GLU A 1 111 ? -14.199 -11.875 36.639 1.00 93.25 111 GLU A O 1
ATOM 911 N N . ARG A 1 112 ? -16.022 -10.889 35.812 1.00 90.12 112 ARG A N 1
ATOM 912 C CA . ARG A 1 112 ? -15.299 -10.154 34.761 1.00 90.12 112 ARG A CA 1
ATOM 913 C C . ARG A 1 112 ? -14.400 -9.044 35.310 1.00 90.12 112 ARG A C 1
ATOM 915 O O . ARG A 1 112 ? -13.426 -8.664 34.654 1.00 90.12 112 ARG A O 1
ATOM 922 N N . ALA A 1 113 ? -14.776 -8.439 36.434 1.00 91.69 113 ALA A N 1
ATOM 923 C CA . ALA A 1 113 ? -13.946 -7.446 37.101 1.00 91.69 113 ALA A CA 1
ATOM 924 C C . ALA A 1 113 ? -12.722 -8.121 37.728 1.00 91.69 113 ALA A C 1
ATOM 926 O O . ALA A 1 113 ? -11.611 -7.644 37.498 1.00 91.69 113 ALA A O 1
ATOM 927 N N . ASP A 1 114 ? -12.920 -9.254 38.403 1.00 93.19 114 ASP A N 1
ATOM 928 C CA . ASP A 1 114 ? -11.852 -10.048 39.012 1.00 93.19 114 ASP A CA 1
ATOM 929 C C . ASP A 1 114 ? -10.898 -10.600 37.950 1.00 93.19 114 ASP A C 1
ATOM 931 O O . ASP A 1 114 ? -9.694 -10.373 38.035 1.00 93.19 114 ASP A O 1
ATOM 935 N N . SER A 1 115 ? -11.417 -11.180 36.861 1.00 90.75 115 SER A N 1
ATOM 936 C CA . SER A 1 115 ? -10.579 -11.688 35.767 1.00 90.75 115 SER A CA 1
ATOM 937 C C . SER A 1 115 ? -9.719 -10.586 35.133 1.00 90.75 115 SER A C 1
ATOM 939 O O . SER A 1 115 ? -8.542 -10.788 34.842 1.00 90.75 115 SER A O 1
ATOM 941 N N . ARG A 1 116 ? -10.274 -9.378 34.949 1.00 87.81 116 ARG A N 1
ATOM 942 C CA . ARG A 1 116 ? -9.523 -8.214 34.447 1.00 87.81 116 ARG A CA 1
ATOM 943 C C . ARG A 1 116 ? -8.508 -7.692 35.453 1.00 87.81 116 ARG A C 1
ATOM 945 O O . ARG A 1 116 ? -7.456 -7.211 35.037 1.00 87.81 116 ARG A O 1
ATOM 952 N N . ALA A 1 117 ? -8.833 -7.732 36.742 1.00 89.00 117 ALA A N 1
ATOM 953 C CA . ALA A 1 117 ? -7.923 -7.333 37.804 1.00 89.00 117 ALA A CA 1
ATOM 954 C C . ALA A 1 117 ? -6.738 -8.302 37.895 1.00 89.00 117 ALA A C 1
ATOM 956 O O . ALA A 1 117 ? -5.604 -7.843 37.998 1.00 89.00 117 ALA A O 1
ATOM 957 N N . GLU A 1 118 ? -6.970 -9.609 37.759 1.00 87.75 118 GLU A N 1
ATOM 958 C CA . GLU A 1 118 ? -5.919 -10.626 37.670 1.00 87.75 118 GLU A CA 1
ATOM 959 C C . GLU A 1 118 ? -5.082 -10.477 36.390 1.00 87.75 118 GLU A C 1
ATOM 961 O O . GLU A 1 118 ? -3.852 -10.461 36.451 1.00 87.75 118 GLU A O 1
ATOM 966 N N . GLU A 1 119 ? -5.714 -10.296 35.223 1.00 85.88 119 GLU A N 1
ATOM 967 C CA . GLU A 1 119 ? -5.014 -10.032 33.955 1.00 85.88 119 GLU A CA 1
ATOM 968 C C . GLU A 1 119 ? -4.119 -8.785 34.027 1.00 85.88 119 GLU A C 1
ATOM 970 O O . GLU A 1 119 ? -3.020 -8.778 33.464 1.00 85.88 119 GLU A O 1
ATOM 975 N N . TYR A 1 120 ? -4.592 -7.733 34.702 1.00 81.50 120 TYR A N 1
ATOM 976 C CA . TYR A 1 120 ? -3.837 -6.503 34.924 1.00 81.50 120 TYR A CA 1
ATOM 977 C C . TYR A 1 120 ? -2.737 -6.694 35.977 1.00 81.50 120 TYR A C 1
ATOM 979 O O . TYR A 1 120 ? -1.604 -6.288 35.751 1.00 81.50 120 TYR A O 1
ATOM 987 N N . GLY A 1 121 ? -3.023 -7.355 37.101 1.00 73.25 121 GLY A N 1
ATOM 988 C CA . GLY A 1 121 ? -2.064 -7.600 38.184 1.00 73.25 121 GLY A CA 1
ATOM 989 C C . GLY A 1 121 ? -0.880 -8.473 37.761 1.00 73.25 121 GLY A C 1
ATOM 990 O O . GLY A 1 121 ? 0.247 -8.240 38.191 1.00 73.25 121 GLY A O 1
ATOM 991 N N . ASN A 1 122 ? -1.107 -9.414 36.841 1.00 64.38 122 ASN A N 1
ATOM 992 C CA . ASN A 1 122 ? -0.067 -10.278 36.276 1.00 64.38 122 ASN A CA 1
ATOM 993 C C . ASN A 1 122 ? 0.855 -9.563 35.270 1.00 64.38 122 ASN A C 1
ATOM 995 O O . ASN A 1 122 ? 1.844 -10.139 34.812 1.00 64.38 122 ASN A O 1
ATOM 999 N N . LYS A 1 123 ? 0.549 -8.314 34.900 1.00 63.12 123 LYS A N 1
ATOM 1000 C CA . LYS A 1 123 ? 1.344 -7.498 33.982 1.00 63.12 123 LYS A CA 1
ATOM 1001 C C . LYS A 1 123 ? 1.500 -6.106 34.580 1.00 63.12 123 LYS A C 1
ATOM 1003 O O . LYS A 1 123 ? 0.646 -5.252 34.368 1.00 63.12 123 LYS A O 1
ATOM 1008 N N . VAL A 1 124 ? 2.627 -5.829 35.244 1.00 62.44 124 VAL A N 1
ATOM 1009 C CA . VAL A 1 124 ? 3.087 -4.433 35.360 1.00 62.44 124 VAL A CA 1
ATOM 1010 C C . VAL A 1 124 ? 3.045 -3.874 33.945 1.00 62.44 124 VAL A C 1
ATOM 1012 O O . VAL A 1 124 ? 3.712 -4.414 33.063 1.00 62.44 124 VAL A O 1
ATOM 1015 N N . ASP A 1 125 ? 2.161 -2.905 33.704 1.00 65.19 125 ASP A N 1
ATOM 1016 C CA . ASP A 1 125 ? 1.827 -2.456 32.361 1.00 65.19 125 ASP A CA 1
ATOM 1017 C C . ASP A 1 125 ? 3.124 -2.065 31.643 1.00 65.19 125 ASP A C 1
ATOM 1019 O O . ASP A 1 125 ? 3.739 -1.043 31.949 1.00 65.19 125 ASP A O 1
ATOM 1023 N N . ALA A 1 126 ? 3.568 -2.905 30.702 1.00 60.28 126 ALA A N 1
ATOM 1024 C CA . ALA A 1 126 ? 4.809 -2.693 29.964 1.00 60.28 126 ALA A CA 1
ATOM 1025 C C . ALA A 1 126 ? 4.786 -1.350 29.211 1.00 60.28 126 ALA A C 1
ATOM 1027 O O . ALA A 1 126 ? 5.830 -0.826 28.837 1.00 60.28 126 ALA A O 1
ATOM 1028 N N . LYS A 1 127 ? 3.594 -0.763 29.015 1.00 59.41 127 LYS A N 1
ATOM 1029 C CA . LYS A 1 127 ? 3.407 0.580 28.459 1.00 59.41 127 LYS A CA 1
ATOM 1030 C C . LYS A 1 127 ? 3.365 1.683 29.515 1.00 59.41 127 LYS A C 1
ATOM 1032 O O . LYS A 1 127 ? 3.663 2.818 29.175 1.00 59.41 127 LYS A O 1
ATOM 1037 N N . SER A 1 128 ? 3.073 1.385 30.781 1.00 62.25 128 SER A N 1
ATOM 1038 C CA . SER A 1 128 ? 3.244 2.338 31.891 1.00 62.25 128 SER A CA 1
ATOM 1039 C C . SER A 1 128 ? 4.716 2.550 32.250 1.00 62.25 128 SER A C 1
ATOM 1041 O O . SER A 1 128 ? 5.037 3.492 32.978 1.00 62.25 128 SER A O 1
ATOM 1043 N N . GLN A 1 129 ? 5.618 1.715 31.729 1.00 58.00 129 GLN A N 1
ATOM 1044 C CA . GLN A 1 129 ? 7.048 1.985 31.781 1.00 58.00 129 GLN A CA 1
ATOM 1045 C C . GLN A 1 129 ? 7.438 3.201 30.953 1.00 58.00 129 GLN A C 1
ATOM 1047 O O . GLN A 1 129 ? 8.538 3.672 31.154 1.00 58.00 129 GLN A O 1
ATOM 1052 N N . VAL A 1 130 ? 6.597 3.735 30.062 1.00 57.31 130 VAL A N 1
ATOM 1053 C CA . VAL A 1 130 ? 6.898 4.948 29.291 1.00 57.31 130 VAL A CA 1
ATOM 1054 C C . VAL A 1 130 ? 5.888 6.053 29.583 1.00 57.31 130 VAL A C 1
ATOM 1056 O O . VAL A 1 130 ? 4.690 5.815 29.718 1.00 57.31 130 VAL A O 1
ATOM 1059 N N . ASP A 1 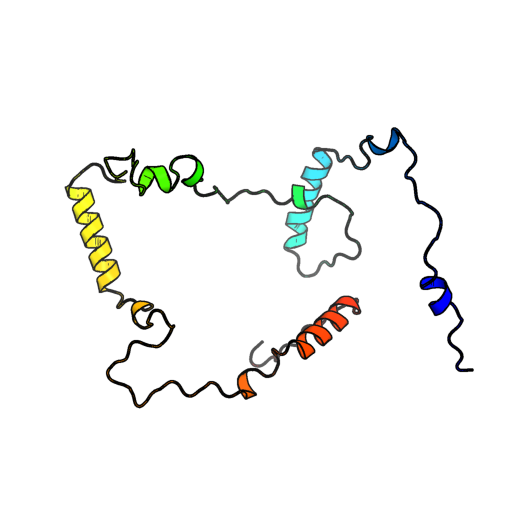131 ? 6.374 7.279 29.732 1.00 59.38 131 ASP A N 1
ATOM 1060 C CA . ASP A 1 131 ? 5.536 8.462 29.877 1.00 59.38 131 ASP A CA 1
ATOM 1061 C C . ASP A 1 131 ? 4.932 8.902 28.525 1.00 59.38 131 ASP A C 1
ATOM 1063 O O . ASP A 1 131 ? 5.191 8.317 27.471 1.00 59.38 131 ASP A O 1
ATOM 1067 N N . ALA A 1 132 ? 4.121 9.966 28.534 1.00 59.56 132 ALA A N 1
ATOM 1068 C CA . ALA A 1 132 ? 3.507 10.517 27.321 1.00 59.56 132 ALA A CA 1
ATOM 1069 C C . ALA A 1 132 ? 4.527 11.048 26.288 1.00 59.56 132 ALA A C 1
ATOM 1071 O O . ALA A 1 132 ? 4.152 11.318 25.148 1.00 59.56 132 ALA A O 1
ATOM 1072 N N . SER A 1 133 ? 5.800 11.194 26.675 1.00 60.69 133 SER A N 1
ATOM 1073 C CA . SER A 1 133 ? 6.916 11.574 25.806 1.00 60.69 133 SER A CA 1
ATOM 1074 C C . SER A 1 133 ? 7.710 10.369 25.275 1.00 60.69 133 SER A C 1
ATOM 1076 O O . SER A 1 133 ? 8.598 10.538 24.441 1.00 60.69 133 SER A O 1
ATOM 1078 N N . GLY A 1 134 ? 7.369 9.147 25.705 1.00 55.72 134 GLY A N 1
ATOM 1079 C CA . GLY A 1 134 ? 8.080 7.916 25.359 1.00 55.72 134 GLY A CA 1
ATOM 1080 C C . GLY A 1 134 ? 9.333 7.657 26.205 1.00 55.72 134 GLY A C 1
ATOM 1081 O O . GLY A 1 134 ? 10.086 6.728 25.902 1.00 55.72 134 GLY A O 1
ATOM 1082 N N . ALA A 1 135 ? 9.574 8.451 27.253 1.00 56.91 135 ALA A N 1
ATOM 1083 C CA . ALA A 1 135 ? 10.682 8.269 28.182 1.00 56.91 135 ALA A CA 1
ATOM 1084 C C . ALA A 1 135 ? 10.318 7.240 29.254 1.00 56.91 135 ALA A C 1
ATOM 1086 O O . ALA A 1 135 ? 9.189 7.205 29.741 1.00 56.91 135 ALA A O 1
ATOM 1087 N N . MET A 1 136 ? 11.273 6.376 29.602 1.00 57.72 136 MET A N 1
ATOM 1088 C CA . MET A 1 136 ? 11.030 5.313 30.570 1.00 57.72 136 MET A CA 1
ATOM 1089 C C . MET A 1 136 ? 10.838 5.926 31.968 1.00 57.72 136 MET A C 1
ATOM 1091 O O . MET A 1 136 ? 11.673 6.719 32.392 1.00 57.72 136 MET A O 1
ATOM 1095 N N . ARG A 1 137 ? 9.748 5.599 32.668 1.00 56.09 137 ARG A N 1
ATOM 1096 C CA . ARG A 1 137 ? 9.380 6.082 34.012 1.00 56.09 137 ARG A CA 1
ATOM 1097 C C . ARG A 1 137 ? 10.226 5.427 35.115 1.00 56.09 137 ARG A C 1
ATOM 1099 O O . ARG A 1 137 ? 9.705 5.089 36.173 1.00 56.09 137 ARG A O 1
ATOM 1106 N N . ASP A 1 138 ? 11.522 5.259 34.890 1.00 55.09 138 ASP A N 1
ATOM 1107 C CA . ASP A 1 138 ? 12.437 4.792 35.928 1.00 55.09 138 ASP A CA 1
ATOM 1108 C C . ASP A 1 138 ? 12.926 6.005 36.719 1.00 55.09 138 ASP A C 1
ATOM 1110 O O . ASP A 1 138 ? 13.909 6.658 36.375 1.00 55.09 138 ASP A O 1
ATOM 1114 N N . PHE A 1 139 ? 12.202 6.320 37.792 1.00 52.31 139 PHE A N 1
ATOM 1115 C CA . PHE A 1 139 ? 12.553 7.376 38.745 1.00 52.31 139 PHE A CA 1
ATOM 1116 C C . PHE A 1 139 ? 13.744 7.021 39.663 1.00 52.31 139 PHE A C 1
ATOM 1118 O O . PHE A 1 139 ? 14.089 7.834 40.513 1.00 52.31 139 PHE A O 1
ATOM 1125 N N . ASP A 1 140 ? 14.398 5.865 39.474 1.00 50.38 140 ASP A N 1
ATOM 1126 C CA . ASP A 1 140 ? 15.524 5.396 40.309 1.00 50.38 140 ASP A CA 1
ATOM 1127 C C . ASP A 1 140 ? 16.823 5.113 39.520 1.00 50.38 140 ASP A C 1
ATOM 1129 O O . ASP A 1 140 ? 17.826 4.693 40.079 1.00 50.38 140 ASP A O 1
ATOM 1133 N N . ASN A 1 141 ? 16.844 5.374 38.205 1.00 50.19 141 ASN A N 1
ATOM 1134 C CA . ASN A 1 141 ? 18.006 5.129 37.336 1.00 50.19 141 ASN A CA 1
ATOM 1135 C C . ASN A 1 141 ? 18.335 6.351 36.466 1.00 50.19 141 ASN A C 1
ATOM 1137 O O . ASN A 1 141 ? 18.501 6.259 35.249 1.00 50.19 141 ASN A O 1
ATOM 1141 N N . LEU A 1 142 ? 18.474 7.521 37.097 1.00 49.72 142 LEU A N 1
ATOM 1142 C CA . LEU A 1 142 ? 18.927 8.745 36.423 1.00 49.72 142 LEU A CA 1
ATOM 1143 C C . LEU A 1 142 ? 20.356 8.611 35.837 1.00 49.72 142 LEU A C 1
ATOM 1145 O O . LEU A 1 142 ? 20.730 9.386 34.960 1.00 49.72 142 LEU A O 1
ATOM 1149 N N . GLU A 1 143 ? 21.128 7.600 36.259 1.00 49.19 143 GLU A N 1
ATOM 1150 C CA . GLU A 1 143 ? 22.418 7.225 35.652 1.00 49.19 143 GLU A CA 1
ATOM 1151 C C . GLU A 1 143 ? 22.288 6.499 34.302 1.00 49.19 143 GLU A C 1
ATOM 1153 O O . GLU A 1 143 ? 23.227 6.500 33.512 1.00 49.19 143 GLU A O 1
ATOM 1158 N N . HIS A 1 144 ? 21.116 5.943 33.982 1.00 49.75 144 HIS A N 1
ATOM 1159 C CA . HIS A 1 144 ? 20.843 5.256 32.717 1.00 49.75 144 HIS A CA 1
ATOM 1160 C C . HIS A 1 144 ? 19.950 6.112 31.817 1.00 49.75 144 HIS A C 1
ATOM 1162 O O . HIS A 1 144 ? 19.026 5.612 31.168 1.00 49.75 144 HIS A O 1
ATOM 1168 N N . ALA A 1 145 ? 20.212 7.422 31.760 1.00 56.72 145 ALA A N 1
ATOM 1169 C CA . ALA A 1 145 ? 19.700 8.264 30.689 1.00 56.72 145 ALA A CA 1
ATOM 1170 C C . ALA A 1 145 ? 20.144 7.630 29.366 1.00 56.72 145 ALA A C 1
ATOM 1172 O O . ALA A 1 145 ? 21.303 7.767 28.983 1.00 56.72 145 ALA A O 1
ATOM 1173 N N . LYS A 1 146 ? 19.240 6.864 28.731 1.00 61.25 146 LYS A N 1
ATOM 1174 C CA . LYS A 1 146 ? 19.471 6.093 27.502 1.00 61.25 146 LYS A CA 1
ATOM 1175 C C . LYS A 1 146 ? 20.390 6.901 26.597 1.00 61.25 146 LYS A C 1
ATOM 1177 O O . LYS A 1 146 ? 19.970 7.936 26.074 1.00 61.25 146 LYS A O 1
ATOM 1182 N N . HIS A 1 147 ? 21.650 6.471 26.489 1.00 67.38 147 HIS A N 1
ATOM 1183 C CA . HIS A 1 147 ? 22.632 7.155 25.662 1.00 67.38 147 HIS A CA 1
ATOM 1184 C C . HIS A 1 147 ? 21.999 7.410 24.297 1.00 67.38 147 HIS A C 1
ATOM 1186 O O . HIS A 1 147 ? 21.309 6.537 23.758 1.00 67.38 147 HIS A O 1
ATOM 1192 N N . ARG A 1 148 ? 22.169 8.626 23.759 1.00 73.31 148 ARG A N 1
ATOM 1193 C CA . ARG A 1 148 ? 21.656 8.931 22.422 1.00 73.31 148 ARG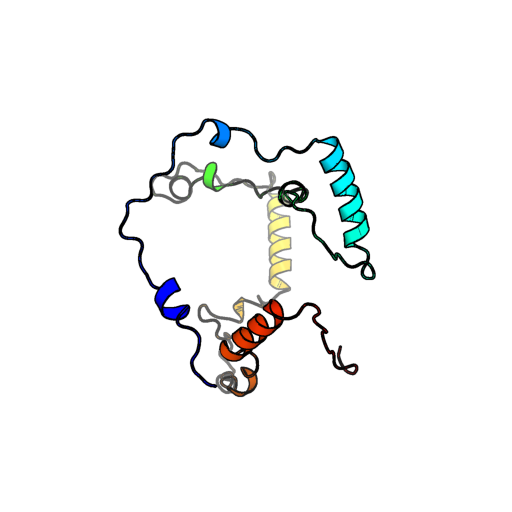 A CA 1
ATOM 1194 C C . ARG A 1 148 ? 22.181 7.858 21.479 1.00 73.31 148 ARG A C 1
ATOM 1196 O O . ARG A 1 148 ? 23.390 7.645 21.427 1.00 73.31 148 ARG A O 1
ATOM 1203 N N . LYS A 1 149 ? 21.265 7.194 20.768 1.00 79.50 149 LYS A N 1
ATOM 1204 C CA . LYS A 1 149 ? 21.618 6.245 19.714 1.00 79.50 149 LYS A CA 1
ATOM 1205 C C . LYS A 1 149 ? 22.646 6.926 18.816 1.00 79.50 149 LYS A C 1
ATOM 1207 O O . LYS A 1 149 ? 22.408 8.031 18.330 1.00 79.50 149 LYS A O 1
ATOM 1212 N N . GLU A 1 150 ? 23.802 6.298 18.661 1.00 86.19 150 GLU A N 1
ATOM 1213 C CA . GLU A 1 150 ? 24.850 6.846 17.814 1.00 86.19 150 GLU A CA 1
ATOM 1214 C C . GLU A 1 150 ? 24.369 6.906 16.360 1.00 86.19 150 GLU A C 1
ATOM 1216 O O . GLU A 1 150 ? 23.710 5.985 15.869 1.00 86.19 150 GLU A O 1
ATOM 1221 N N . GLU A 1 151 ? 24.754 7.958 15.636 1.00 85.81 151 GLU A N 1
ATOM 1222 C CA . GLU A 1 151 ? 24.360 8.156 14.232 1.00 85.81 151 GLU A CA 1
ATOM 1223 C C . GLU A 1 151 ? 24.850 7.037 13.297 1.00 85.81 151 GLU A C 1
ATOM 1225 O O . GLU A 1 151 ? 24.370 6.897 12.167 1.00 85.81 151 GLU A O 1
ATOM 1230 N N . ILE A 1 152 ? 25.825 6.233 13.736 1.00 89.56 152 ILE A N 1
ATOM 1231 C CA . ILE A 1 152 ? 26.314 5.079 12.981 1.00 89.56 152 ILE A CA 1
ATOM 1232 C C . ILE A 1 152 ? 25.227 4.011 12.802 1.00 89.56 152 ILE A C 1
ATOM 1234 O O . ILE A 1 152 ? 25.142 3.398 11.740 1.00 89.56 152 ILE A O 1
ATOM 1238 N N . PHE A 1 153 ? 24.329 3.856 13.776 1.00 87.94 153 PHE A N 1
ATOM 1239 C CA . PHE A 1 153 ? 23.239 2.881 13.729 1.00 87.94 153 PHE A CA 1
ATOM 1240 C C . PHE A 1 153 ? 22.059 3.312 12.838 1.00 87.94 153 PHE A C 1
ATOM 1242 O O . PHE A 1 153 ? 21.108 2.548 12.669 1.00 87.94 153 PHE A O 1
ATOM 1249 N N . ASP A 1 154 ? 22.087 4.528 12.283 1.00 88.31 154 ASP A N 1
ATOM 1250 C CA . ASP A 1 154 ? 21.106 5.009 11.297 1.00 88.31 154 ASP A CA 1
ATOM 1251 C C . ASP A 1 154 ? 21.627 4.906 9.852 1.00 88.31 154 ASP A C 1
ATOM 1253 O O . ASP A 1 154 ? 20.882 5.110 8.882 1.00 88.31 154 ASP A O 1
ATOM 1257 N N . LYS A 1 155 ? 22.910 4.563 9.669 1.00 91.19 155 LYS A N 1
ATOM 1258 C CA . LYS A 1 155 ? 23.487 4.321 8.341 1.00 91.19 155 LYS A CA 1
ATOM 1259 C C . LYS A 1 155 ? 22.747 3.160 7.661 1.00 91.19 155 LYS A C 1
ATOM 1261 O O . LYS A 1 155 ? 22.244 2.251 8.305 1.00 91.19 155 LYS A O 1
ATOM 1266 N N . GLY A 1 156 ? 22.618 3.227 6.336 1.00 89.44 156 GLY A N 1
ATOM 1267 C CA . GLY A 1 156 ? 21.813 2.278 5.550 1.00 89.44 156 GLY A CA 1
ATOM 1268 C C . GLY A 1 156 ? 20.349 2.692 5.353 1.00 89.44 156 GLY A C 1
ATOM 1269 O O . GLY A 1 156 ? 19.764 2.355 4.330 1.00 89.44 156 GLY A O 1
ATOM 1270 N N . THR A 1 157 ? 19.775 3.519 6.235 1.00 92.19 157 THR A N 1
ATOM 1271 C CA . THR A 1 157 ? 18.352 3.928 6.149 1.00 92.19 157 THR A CA 1
ATOM 1272 C C . THR A 1 157 ? 18.119 5.302 5.505 1.00 92.19 157 THR A C 1
ATOM 1274 O O . THR A 1 157 ? 16.993 5.793 5.431 1.00 92.19 157 THR A O 1
ATOM 1277 N N . SER A 1 158 ? 19.174 5.942 4.996 1.00 93.44 158 SER A N 1
ATOM 1278 C CA . SER A 1 158 ? 19.094 7.287 4.414 1.00 93.44 158 SER A CA 1
ATOM 1279 C C . SER A 1 158 ? 18.201 7.344 3.169 1.00 93.44 158 SER A C 1
ATOM 1281 O O . SER A 1 158 ? 18.254 6.465 2.307 1.00 93.44 158 SER A O 1
ATOM 1283 N N . ARG A 1 159 ? 17.468 8.456 2.995 1.00 95.19 159 ARG A N 1
ATOM 1284 C CA . ARG A 1 159 ? 16.662 8.739 1.789 1.00 95.19 159 ARG A CA 1
ATOM 1285 C C . ARG A 1 159 ? 17.462 8.618 0.490 1.00 95.19 159 ARG A C 1
ATOM 1287 O O . ARG A 1 159 ? 16.906 8.204 -0.521 1.00 95.19 159 ARG A O 1
ATOM 1294 N N . ARG A 1 160 ? 18.758 8.957 0.510 1.00 95.25 160 ARG A N 1
ATOM 1295 C CA . ARG A 1 160 ? 19.644 8.797 -0.654 1.00 95.25 160 ARG A CA 1
ATOM 1296 C C . ARG A 1 160 ? 19.782 7.324 -1.049 1.00 95.25 160 ARG A C 1
ATOM 1298 O O . ARG A 1 160 ? 19.686 7.014 -2.227 1.00 95.25 160 ARG A O 1
ATOM 1305 N N . ILE A 1 161 ? 19.994 6.441 -0.072 1.00 94.81 161 ILE A N 1
ATOM 1306 C CA . ILE A 1 161 ? 20.180 5.000 -0.296 1.00 94.81 161 ILE A CA 1
ATOM 1307 C C . ILE A 1 161 ? 18.875 4.381 -0.796 1.00 94.81 161 ILE A C 1
ATOM 1309 O O . ILE A 1 161 ? 18.888 3.671 -1.792 1.00 94.81 161 ILE A O 1
ATOM 1313 N N . TRP A 1 162 ? 17.739 4.732 -0.188 1.00 96.12 162 TRP A N 1
ATOM 1314 C CA . TRP A 1 162 ? 16.425 4.301 -0.670 1.00 96.12 162 TRP A CA 1
ATOM 1315 C C . TRP A 1 162 ? 16.115 4.807 -2.084 1.00 96.12 162 TRP A C 1
ATOM 1317 O O . TRP A 1 162 ? 15.572 4.063 -2.892 1.00 96.12 162 TRP A O 1
ATOM 1327 N N . GLY A 1 163 ? 16.486 6.047 -2.414 1.00 96.88 163 GLY A N 1
ATOM 1328 C CA . GLY A 1 163 ? 16.337 6.579 -3.772 1.00 96.88 163 GLY A CA 1
ATOM 1329 C C . GLY A 1 163 ? 17.170 5.812 -4.802 1.00 96.88 163 GLY A C 1
ATOM 1330 O O . GLY A 1 163 ? 16.682 5.512 -5.889 1.00 96.88 163 GLY A O 1
ATOM 1331 N N . GLU A 1 164 ? 18.404 5.447 -4.449 1.00 96.12 164 GLU A N 1
ATOM 1332 C CA . GLU A 1 164 ? 19.258 4.592 -5.279 1.00 96.12 164 GLU A CA 1
ATOM 1333 C C . GLU A 1 164 ? 18.691 3.170 -5.412 1.00 96.12 164 GLU A C 1
ATOM 1335 O O . GLU A 1 164 ? 18.647 2.645 -6.522 1.00 96.12 164 GLU A O 1
ATOM 1340 N N . LEU A 1 165 ? 18.184 2.581 -4.323 1.00 95.44 165 LEU A N 1
ATOM 1341 C CA . LEU A 1 165 ? 17.523 1.274 -4.332 1.00 95.44 165 LEU A CA 1
ATOM 1342 C C . LEU A 1 165 ? 16.318 1.270 -5.280 1.00 95.44 165 LEU A C 1
ATOM 1344 O O . LEU A 1 165 ? 16.254 0.435 -6.175 1.00 95.44 165 LEU A O 1
ATOM 1348 N N . TYR A 1 166 ? 15.391 2.223 -5.141 1.00 97.00 166 TYR A N 1
ATOM 1349 C CA . TYR A 1 166 ? 14.203 2.283 -5.998 1.00 97.00 166 TYR A CA 1
ATOM 1350 C C . TYR A 1 166 ? 14.537 2.561 -7.463 1.00 97.00 166 TYR A C 1
ATOM 1352 O O . TYR A 1 166 ? 13.847 2.063 -8.346 1.00 97.00 166 TYR A O 1
ATOM 1360 N N . LYS A 1 167 ? 15.620 3.298 -7.735 1.00 97.31 167 LYS A N 1
ATOM 1361 C CA . LYS A 1 167 ? 16.132 3.466 -9.099 1.00 97.31 167 LYS A CA 1
ATOM 1362 C C . LYS A 1 167 ? 16.562 2.130 -9.711 1.00 97.31 167 LYS A C 1
ATOM 1364 O O . LYS A 1 167 ? 16.314 1.921 -10.891 1.00 97.31 167 LYS A O 1
ATOM 1369 N N . VAL A 1 168 ? 17.209 1.254 -8.937 1.00 96.88 168 VAL A N 1
ATOM 1370 C CA . VAL A 1 168 ? 17.605 -0.091 -9.397 1.00 96.88 168 VAL A CA 1
ATOM 1371 C C . VAL A 1 168 ? 16.388 -1.002 -9.541 1.00 96.88 168 VAL A C 1
ATOM 1373 O O . VAL A 1 168 ? 16.277 -1.704 -10.536 1.00 96.88 168 VAL A O 1
ATOM 1376 N N . VAL A 1 169 ? 15.450 -0.957 -8.592 1.00 96.50 169 VAL A N 1
ATOM 1377 C CA . VAL A 1 169 ? 14.209 -1.750 -8.647 1.00 96.50 169 VAL A CA 1
ATOM 1378 C C . VAL A 1 169 ? 13.378 -1.425 -9.893 1.00 96.50 169 VAL A C 1
ATOM 1380 O O . VAL A 1 169 ? 12.781 -2.326 -10.467 1.00 96.50 169 VAL A O 1
ATOM 1383 N N . ASP A 1 170 ? 13.347 -0.163 -10.328 1.00 97.12 170 ASP A N 1
ATOM 1384 C CA . ASP A 1 170 ? 12.603 0.259 -11.526 1.00 97.12 170 ASP A CA 1
ATOM 1385 C C . ASP A 1 170 ? 13.352 -0.030 -12.842 1.00 97.12 170 ASP A C 1
ATOM 1387 O O . ASP A 1 170 ? 12.737 -0.115 -13.903 1.00 97.12 170 ASP A O 1
ATOM 1391 N N . SER A 1 171 ? 14.682 -0.180 -12.800 1.00 96.56 171 SER A N 1
ATOM 1392 C CA . SER A 1 171 ? 15.501 -0.426 -13.996 1.00 96.56 171 SER A CA 1
ATOM 1393 C C . SER A 1 171 ? 15.875 -1.892 -14.225 1.00 96.56 171 SER A C 1
ATOM 1395 O O . SER A 1 171 ? 16.310 -2.226 -15.327 1.00 96.56 171 SER A O 1
ATOM 1397 N N . ALA A 1 172 ? 15.739 -2.751 -13.212 1.00 95.38 172 ALA A N 1
ATOM 1398 C CA . ALA A 1 172 ? 16.102 -4.162 -13.277 1.00 95.38 172 ALA A CA 1
ATOM 1399 C C . ALA A 1 172 ? 14.906 -5.053 -13.644 1.00 95.38 172 ALA A C 1
ATOM 1401 O O . ALA A 1 172 ? 13.822 -4.921 -13.082 1.00 95.38 172 ALA A O 1
ATOM 1402 N N . ASP A 1 173 ? 15.133 -6.028 -14.526 1.00 93.00 173 ASP A N 1
ATOM 1403 C CA . ASP A 1 173 ? 14.135 -7.058 -14.853 1.00 93.00 173 ASP A CA 1
ATOM 1404 C C . ASP A 1 173 ? 14.085 -8.183 -13.802 1.00 93.00 173 ASP A C 1
ATOM 1406 O O . ASP A 1 173 ? 13.043 -8.798 -13.583 1.00 93.00 173 ASP A O 1
ATOM 1410 N N . VAL A 1 174 ? 15.217 -8.459 -13.144 1.00 92.69 174 VAL A N 1
ATOM 1411 C CA . VAL A 1 174 ? 15.364 -9.492 -12.108 1.00 92.69 174 VAL A CA 1
ATOM 1412 C C . VAL A 1 174 ? 16.099 -8.898 -10.913 1.00 92.69 174 VAL A C 1
ATOM 1414 O O . VAL A 1 174 ? 17.141 -8.262 -11.072 1.00 92.69 174 VAL A O 1
ATOM 1417 N N . ILE A 1 175 ? 15.573 -9.133 -9.710 1.00 95.12 175 ILE A N 1
ATOM 1418 C CA . ILE A 1 175 ? 16.182 -8.713 -8.445 1.00 95.12 175 ILE A CA 1
ATOM 1419 C C . ILE A 1 175 ? 16.600 -9.965 -7.684 1.00 95.12 175 ILE A C 1
ATOM 1421 O O . ILE A 1 175 ? 15.784 -10.850 -7.442 1.00 95.12 175 ILE A O 1
ATOM 1425 N N . VAL A 1 176 ? 17.871 -10.021 -7.293 1.00 95.19 176 VAL A N 1
ATOM 1426 C CA . VAL A 1 176 ? 18.410 -11.091 -6.450 1.00 95.19 176 VAL A CA 1
ATOM 1427 C C . VAL A 1 176 ? 18.615 -10.535 -5.048 1.00 95.19 176 VAL A C 1
ATOM 1429 O O . VAL A 1 176 ? 19.358 -9.572 -4.862 1.00 95.19 176 VAL A O 1
ATOM 1432 N N . GLN A 1 177 ? 17.954 -11.138 -4.062 1.00 94.38 177 GLN A N 1
ATOM 1433 C CA . GLN A 1 177 ? 18.184 -10.834 -2.655 1.00 94.38 177 GLN A CA 1
ATOM 1434 C C . GLN A 1 177 ? 19.332 -11.709 -2.151 1.00 94.38 177 GLN A C 1
ATOM 1436 O O . GLN A 1 177 ? 19.186 -12.920 -2.015 1.00 94.38 177 GLN A O 1
ATOM 1441 N N . VAL A 1 178 ? 20.488 -11.091 -1.917 1.00 95.56 178 VAL A N 1
ATOM 1442 C CA . VAL A 1 178 ? 21.643 -11.771 -1.324 1.00 95.56 178 VAL A CA 1
ATOM 1443 C C . VAL A 1 178 ? 21.467 -11.780 0.190 1.00 95.56 178 VAL A C 1
ATOM 1445 O O . VAL A 1 178 ? 21.283 -10.723 0.791 1.00 95.56 178 VAL A O 1
ATOM 1448 N N . LEU A 1 179 ? 21.523 -12.970 0.781 1.00 96.00 179 LEU A N 1
ATOM 1449 C CA . LEU A 1 179 ? 21.438 -13.200 2.221 1.00 96.00 179 LEU A CA 1
ATOM 1450 C C . LEU A 1 179 ? 22.785 -13.730 2.723 1.00 96.00 179 LEU A C 1
ATOM 1452 O O . LEU A 1 179 ? 23.492 -14.424 1.986 1.00 96.00 179 LEU A O 1
ATOM 1456 N N . ASP A 1 180 ? 23.148 -13.399 3.961 1.00 96.75 180 ASP A N 1
ATOM 1457 C CA . ASP A 1 180 ? 24.291 -14.031 4.622 1.00 96.75 180 ASP A CA 1
ATOM 1458 C C . ASP A 1 180 ? 23.853 -15.410 5.129 1.00 96.75 180 ASP A C 1
ATOM 1460 O O . ASP A 1 180 ? 22.924 -15.521 5.916 1.00 96.75 180 ASP A O 1
ATOM 1464 N N . ALA A 1 181 ? 24.523 -16.481 4.700 1.00 95.56 181 ALA A N 1
ATOM 1465 C CA . ALA A 1 181 ? 24.168 -17.845 5.095 1.00 95.56 181 ALA A CA 1
ATOM 1466 C C . ALA A 1 181 ? 24.326 -18.118 6.605 1.00 95.56 181 ALA A C 1
ATOM 1468 O O . ALA A 1 181 ? 23.843 -19.141 7.089 1.00 95.56 181 ALA A O 1
ATOM 1469 N N . ARG A 1 182 ? 25.032 -17.249 7.342 1.00 95.81 182 ARG A N 1
ATOM 1470 C CA . ARG A 1 182 ? 25.206 -17.366 8.799 1.00 95.81 182 ARG A CA 1
ATOM 1471 C C . ARG A 1 182 ? 23.959 -16.961 9.579 1.00 95.81 182 ARG A C 1
ATOM 1473 O O . ARG A 1 182 ? 23.723 -17.524 10.643 1.00 95.81 182 ARG A O 1
ATOM 1480 N N . ASP A 1 183 ? 23.220 -15.989 9.057 1.00 91.81 183 ASP A N 1
ATOM 1481 C CA . ASP A 1 183 ? 21.998 -15.440 9.646 1.00 91.81 183 ASP A CA 1
ATOM 1482 C C . ASP A 1 183 ? 21.103 -14.916 8.501 1.00 91.81 183 ASP A C 1
ATOM 1484 O O . ASP A 1 183 ? 21.149 -13.722 8.182 1.00 91.81 183 ASP A O 1
ATOM 1488 N N . PRO A 1 184 ? 20.423 -15.833 7.777 1.00 83.19 184 PRO A N 1
ATOM 1489 C CA . PRO A 1 184 ? 19.734 -15.532 6.521 1.00 83.19 184 PRO A CA 1
ATOM 1490 C C . PRO A 1 184 ? 18.391 -14.811 6.685 1.00 83.19 184 PRO A C 1
ATOM 1492 O O . PRO A 1 184 ? 17.641 -15.115 7.639 1.00 83.19 184 PRO A O 1
#

InterPro domains:
  IPR012971 Nucleolar GTP-binding protein 2, N-terminal domain [PF08153] (8-120)
  IPR050755 TRAFAC YlqF/YawG GTPases, Ribosome Maturation [PTHR11089] (6-184)

pLDDT: mean 81.28, std 13.65, range [45.16, 97.31]

Organism: NCBI:txid141414

Sequence (184 aa):
YNKKPGKAADRRKQALKPHRIQPDRRWFGNTRVIAQNKIQTFRETMAKTQEDPFSVVLKRSKLPMSLLKETEGKATRMDLLSISPYQEVFGKGRRQKKPKLGNYDLEALLERADSRAEEYGNKVDAKSQVDASGAMRDFDNLEHAKHRKEEIFDKGTSRRIWGELYKVVDSADVIVQVLDARDP

Secondary structure (DSSP, 8-state):
-----THHHHTT----S---PPP-GGGGS-S----HHHHHHHHHHHHHHHT-TT---SS-----GGGTS--TT------HHHHS-HHHHTSTT----S---S--SHHHHHHHHHHHHHHHHTS--TTTTB-TTS-B--TT-GGG--PPPPGGGGTT--HHHHHHHHHHHHH-S-------TT--

Foldseek 3Di:
DPDDPCVVVVVVDDDPDDDDDDDDPVVVDDPDDDDPVVLVVVLVVCVVVVPDPVDDDPDDDPDPCVVSDDPPPCPPPPPVCVVANCCQCPNPVHPDDDDDDPDDDPVVVVVVVVVVVVVPVVDPPPPCLADPVRHGPPPPPPVPPPPPDDCVVCPPVDPVNVVVVVVCVVVDPDDDDDDDPVHD

Radius of gyration: 30.75 Å; chains: 1; bounding box: 60×50×72 Å